Protein AF-A0A8D1LEM7-F1 (afdb_monomer_lite)

InterPro domains:
  IPR006822 Coatomer, epsilon subunit [PF04733] (64-244)
  IPR006822 Coatomer, epsilon subunit [PTHR10805] (52-243)
  IPR011990 Tetratricopeptide-like helical domain superfamily [G3DSA:1.25.40.10] (65-241)
  IPR011990 Tetratricopeptide-like helical domain superfamily [G3DSA:1.25.40.10] (242-303)

Organism: Sus scrofa (NCBI:txid9823)

Radius of gyration: 23.3 Å; chains: 1; bounding box: 80×62×51 Å

pLDDT: mean 71.8, std 20.89, range [25.52, 92.88]

Secondary structure (DSSP, 8-state):
---S---HHHHHHHTTTSSTTHHHHHHHHHHHHHHHHHHHHHHHTT--S--PPPP----------TTHHHHHHHHHT-HHHHHHHHHH---SSHHHHHHHHHHHHHHHHHTT-HHHHHHHS-TTS-HHHHHHHHHHHHHH-GGGHHHHHHHHHHHHHS---TT-HHHHHHHHHHHHHTT-HHHHHHHHTT--SHHHHHHHHHHHHHTT-HHHHHHHHHHHHHH-SSSHHHHHHHHHHHHHH-TT-HHHHHHHHHHHHHTT--HHHHHHHHHHHHHH-TT-HHHHHHHHHHHHHHHHHHHHS---

Sequence (304 aa):
MKGPVTDWENMFANQISNKGLMYRTYNKFSKLYDKQTIQLENWQKKSDMAPPAPGPASGGSGEVDELFDVKNAFYIGSYQQCINEAQRVKPSSPERDVERDVFLYRAYLAQRKFGVVLEEIKPSSSPELQAIRMFAEYLACDSRRDAIVAELDREMSRSVDVTNTTFLLMAASIYFHDQNPDAALRTLHQGDSLECMAMTVQILLKLDRLDLARKELKKMQDQDEDATLTQLATAWVNLAVDSSHPETLINLIVLSQHLGKPPEVTNRYLSQLKDAHRTHPFIKEYHAKENDFDRLVLQYAPSA

Foldseek 3Di:
DDDDDPPDVVCVLVLCPVVPLSNVVVVLLVLLLVLVVVVVVVVVVVPVPDDDDDDDDDDDPDPDLLCQQLVLCLVSLVLVVNLVSLVVGDDPDVVVVLVSVLSNLVSCVSVVVLVCLCVVQDPPDDPLSVLSNLLSCCVVDVVCLVVSLVVLVVQVVPDDDLASQSNLQSSLVSCVVVVNNVSSLVSLVSHDDLVSLLVNLVSCLSVVNLVVSVVSLVVSCVVPCPDPSSVVSVLSSQSSVDCLPLVNLVVQLVSCVSSVHDVVSNVVSVVSPCVPPVPDPVNVVVVVVVVVVVVVCVVPPPDD

Structure (mmCIF, N/CA/C/O backbone):
data_AF-A0A8D1LEM7-F1
#
_entry.id   AF-A0A8D1LEM7-F1
#
loop_
_atom_site.group_PDB
_atom_site.id
_atom_site.type_symbol
_atom_site.label_atom_id
_atom_site.label_alt_id
_atom_site.label_comp_id
_atom_site.label_asym_id
_atom_site.label_entity_id
_atom_site.label_seq_id
_atom_site.pdbx_PDB_ins_code
_atom_site.Cartn_x
_atom_site.Cartn_y
_atom_site.Cartn_z
_atom_site.occupancy
_atom_site.B_iso_or_equiv
_atom_site.auth_seq_id
_atom_site.auth_comp_id
_atom_site.auth_asym_id
_atom_site.auth_atom_id
_atom_site.pdbx_PDB_model_num
ATOM 1 N N . MET A 1 1 ? -12.090 -36.657 2.426 1.00 27.91 1 MET A N 1
ATOM 2 C CA . MET A 1 1 ? -12.949 -35.458 2.352 1.00 27.91 1 MET A CA 1
ATOM 3 C C . MET A 1 1 ? -12.248 -34.336 3.108 1.00 27.91 1 MET A C 1
ATOM 5 O O . MET A 1 1 ? -12.329 -34.284 4.324 1.00 27.91 1 MET A O 1
ATOM 9 N N . LYS A 1 2 ? -11.442 -33.537 2.402 1.00 26.36 2 LYS A N 1
ATOM 10 C CA . LYS A 1 2 ? -10.774 -32.329 2.907 1.00 26.36 2 LYS A CA 1
ATOM 11 C C . LYS A 1 2 ? -11.325 -31.184 2.053 1.00 26.36 2 LYS A C 1
ATOM 13 O O . LYS A 1 2 ? -11.212 -31.265 0.834 1.00 26.36 2 LYS A O 1
ATOM 18 N N . GLY A 1 3 ? -12.040 -30.250 2.679 1.00 28.41 3 GLY A N 1
ATOM 19 C CA . GLY A 1 3 ? -12.752 -29.156 2.009 1.00 28.41 3 GLY A CA 1
ATOM 20 C C . GLY A 1 3 ? -11.815 -28.065 1.466 1.00 28.41 3 GLY A C 1
ATOM 21 O O . GLY A 1 3 ? -10.644 -28.029 1.850 1.00 28.41 3 GLY A O 1
ATOM 22 N N . PRO A 1 4 ? -12.307 -27.206 0.557 1.00 38.94 4 PRO A N 1
ATOM 23 C CA . PRO A 1 4 ? -11.485 -26.358 -0.296 1.00 38.94 4 PRO A CA 1
ATOM 24 C C . PRO A 1 4 ? -11.217 -25.002 0.370 1.00 38.94 4 PRO A C 1
ATOM 26 O O . PRO A 1 4 ? -12.011 -24.083 0.238 1.00 38.94 4 PRO A O 1
ATOM 29 N N . VAL A 1 5 ? -10.104 -24.864 1.095 1.00 35.69 5 VAL A N 1
ATOM 30 C CA . VAL A 1 5 ? -9.616 -23.560 1.596 1.00 35.69 5 VAL A CA 1
ATOM 31 C C . VAL A 1 5 ? -8.090 -23.532 1.493 1.00 35.69 5 VAL A C 1
ATOM 33 O O . VAL A 1 5 ? -7.359 -23.562 2.478 1.00 35.69 5 VAL A O 1
ATOM 36 N N . THR A 1 6 ? -7.591 -23.558 0.258 1.00 37.28 6 THR A N 1
ATOM 37 C CA . THR A 1 6 ? -6.157 -23.421 -0.062 1.00 37.28 6 THR A CA 1
ATOM 38 C C . THR A 1 6 ? -5.895 -22.364 -1.130 1.00 37.28 6 THR A C 1
ATOM 40 O O . THR A 1 6 ? -4.792 -22.314 -1.671 1.00 37.28 6 THR A O 1
ATOM 43 N N . ASP A 1 7 ? -6.884 -21.525 -1.452 1.00 39.59 7 ASP A N 1
ATOM 44 C CA . ASP A 1 7 ? -6.851 -20.758 -2.695 1.00 39.59 7 ASP A CA 1
ATOM 45 C C . ASP A 1 7 ? -6.285 -19.345 -2.564 1.00 39.59 7 ASP A C 1
ATOM 47 O O . ASP A 1 7 ? -5.735 -18.874 -3.529 1.00 39.59 7 ASP A O 1
ATOM 51 N N . TRP A 1 8 ? -6.284 -18.642 -1.429 1.00 36.28 8 TRP A N 1
ATOM 52 C CA . TRP A 1 8 ? -6.004 -17.192 -1.494 1.00 36.28 8 TRP A CA 1
ATOM 53 C C . TRP A 1 8 ? -4.524 -16.787 -1.389 1.00 36.28 8 TRP A C 1
ATOM 55 O O . TRP A 1 8 ? -4.110 -15.866 -2.082 1.00 36.28 8 TRP A O 1
ATOM 65 N N . GLU A 1 9 ? -3.685 -17.487 -0.619 1.00 36.78 9 GLU A N 1
ATOM 66 C CA . GLU A 1 9 ? -2.221 -17.330 -0.732 1.00 36.78 9 GLU A CA 1
ATOM 67 C C . GLU A 1 9 ? -1.724 -17.884 -2.048 1.00 36.78 9 GLU A C 1
ATOM 69 O O . GLU A 1 9 ? -0.899 -17.258 -2.706 1.00 36.78 9 GLU A O 1
ATOM 74 N N . ASN A 1 10 ? -2.286 -19.023 -2.457 1.00 31.62 10 ASN A N 1
ATOM 75 C CA . ASN A 1 10 ? -2.029 -19.590 -3.760 1.00 31.62 10 ASN A CA 1
ATOM 76 C C . ASN A 1 10 ? -2.664 -18.776 -4.882 1.00 31.62 10 ASN A C 1
ATOM 78 O O . ASN A 1 10 ? -2.187 -18.963 -5.972 1.00 31.62 10 ASN A O 1
ATOM 82 N N . MET A 1 11 ? -3.620 -17.859 -4.685 1.00 31.78 11 MET A N 1
ATOM 83 C CA . MET A 1 11 ? -4.196 -16.962 -5.708 1.00 31.78 11 MET A CA 1
ATOM 84 C C . MET A 1 11 ? -3.537 -15.586 -5.671 1.00 31.78 11 MET A C 1
ATOM 86 O O . MET A 1 11 ? -3.258 -15.043 -6.724 1.00 31.78 11 MET A O 1
ATOM 90 N N . PHE A 1 12 ? -3.132 -15.033 -4.529 1.00 34.53 12 PHE A N 1
ATOM 91 C CA . PHE A 1 12 ? -2.222 -13.881 -4.533 1.00 34.53 12 PHE A CA 1
ATOM 92 C C . PHE A 1 12 ? -0.864 -14.273 -5.143 1.00 34.53 12 PHE A C 1
ATOM 94 O O . PHE A 1 12 ? -0.286 -13.497 -5.901 1.00 34.53 12 PHE A O 1
ATOM 101 N N . ALA A 1 13 ? -0.423 -15.520 -4.935 1.00 31.78 13 ALA A N 1
ATOM 102 C CA . ALA A 1 13 ? 0.686 -16.153 -5.646 1.00 31.78 13 ALA A CA 1
ATOM 103 C C . ALA A 1 13 ? 0.335 -16.593 -7.094 1.00 31.78 13 ALA A C 1
ATOM 105 O O . ALA A 1 13 ? 1.117 -16.314 -7.999 1.00 31.78 13 ALA A O 1
ATOM 106 N N . ASN A 1 14 ? -0.820 -17.219 -7.382 1.00 29.42 14 ASN A N 1
ATOM 107 C CA . ASN A 1 14 ? -1.183 -17.760 -8.719 1.00 29.42 14 ASN A CA 1
ATOM 108 C C . ASN A 1 14 ? -1.771 -16.722 -9.680 1.00 29.42 14 ASN A C 1
ATOM 110 O O . ASN A 1 14 ? -1.625 -16.841 -10.889 1.00 29.42 14 ASN A O 1
ATOM 114 N N . GLN A 1 15 ? -2.406 -15.667 -9.201 1.00 33.31 15 GLN A N 1
ATOM 115 C CA . GLN A 1 15 ? -2.961 -14.587 -10.028 1.00 33.31 15 GLN A CA 1
ATOM 116 C C . GLN A 1 15 ? -1.863 -13.587 -10.415 1.00 33.31 15 GLN A C 1
ATOM 118 O O . GLN A 1 15 ? -1.950 -12.893 -11.421 1.00 33.31 15 GLN A O 1
ATOM 123 N N . ILE A 1 16 ? -0.760 -13.601 -9.664 1.00 34.12 16 ILE A N 1
ATOM 124 C CA . ILE A 1 16 ? 0.557 -13.095 -10.055 1.00 34.12 16 ILE A CA 1
ATOM 125 C C . ILE A 1 16 ? 1.295 -14.109 -10.980 1.00 34.12 16 ILE A C 1
ATOM 127 O O . ILE A 1 16 ? 2.142 -13.711 -11.783 1.00 34.12 16 ILE A O 1
ATOM 131 N N . SER A 1 17 ? 0.950 -15.403 -10.924 1.00 31.41 17 SER A N 1
ATOM 132 C CA . SER A 1 17 ? 1.442 -16.477 -11.814 1.00 31.41 17 SER A CA 1
ATOM 133 C C . SER A 1 17 ? 0.797 -16.459 -13.212 1.00 31.41 17 SER A C 1
ATOM 135 O O . SER A 1 17 ? 1.447 -16.845 -14.182 1.00 31.41 17 SER A O 1
ATOM 137 N N . ASN A 1 18 ? -0.423 -15.924 -13.372 1.00 28.27 18 ASN A N 1
ATOM 138 C CA . ASN A 1 18 ? -1.163 -16.002 -14.646 1.00 28.27 18 ASN A CA 1
ATOM 139 C C . ASN A 1 18 ? -0.738 -14.984 -15.730 1.00 28.27 18 ASN A C 1
ATOM 141 O O . ASN A 1 18 ? -1.123 -15.101 -16.889 1.00 28.27 18 ASN A O 1
ATOM 145 N N . LYS A 1 19 ? 0.145 -14.038 -15.398 1.00 35.34 19 LYS A N 1
ATOM 146 C CA . LYS A 1 19 ? 1.076 -13.423 -16.357 1.00 35.34 19 LYS A CA 1
ATOM 147 C C . LYS A 1 19 ? 2.469 -13.612 -15.757 1.00 35.34 19 LYS A C 1
ATOM 149 O O . LYS A 1 19 ? 2.875 -12.833 -14.899 1.00 35.34 19 LYS A O 1
ATOM 154 N N . GLY A 1 20 ? 3.179 -14.668 -16.175 1.00 28.48 20 GLY A N 1
ATOM 155 C CA . GLY A 1 20 ? 4.424 -15.217 -15.587 1.00 28.48 20 GLY A CA 1
ATOM 156 C C . GLY A 1 20 ? 5.633 -14.274 -15.420 1.00 28.48 20 GLY A C 1
ATOM 157 O O . GLY A 1 20 ? 6.737 -14.713 -15.085 1.00 28.48 20 GLY A O 1
ATOM 158 N N . LEU A 1 21 ? 5.431 -12.980 -15.632 1.00 31.98 21 LEU A N 1
ATOM 159 C CA . LEU A 1 21 ? 6.343 -11.888 -15.358 1.00 31.98 21 LEU A CA 1
ATOM 160 C C . LEU A 1 21 ? 6.207 -11.376 -13.910 1.00 31.98 21 LEU A C 1
ATOM 162 O O . LEU A 1 21 ? 7.223 -11.224 -13.239 1.00 31.98 21 LEU A O 1
ATOM 166 N N . MET A 1 22 ? 4.977 -11.235 -13.394 1.00 33.09 22 MET A N 1
ATOM 167 C CA . MET A 1 22 ? 4.677 -10.664 -12.068 1.00 33.09 22 MET A CA 1
ATOM 168 C C . MET A 1 22 ? 5.090 -11.587 -10.902 1.00 33.09 22 MET A C 1
ATOM 170 O O . MET A 1 22 ? 5.544 -11.107 -9.864 1.00 33.09 22 MET A O 1
ATOM 174 N N . TYR A 1 23 ? 5.029 -12.918 -11.061 1.00 32.03 23 TYR A N 1
ATOM 175 C CA . TYR A 1 23 ? 5.456 -13.884 -10.021 1.00 32.03 23 TYR A CA 1
ATOM 176 C C . TYR A 1 23 ? 6.954 -13.916 -9.804 1.00 32.03 23 TYR A C 1
ATOM 178 O O . TYR A 1 23 ? 7.433 -14.142 -8.692 1.00 32.03 23 TYR A O 1
ATOM 186 N N . ARG A 1 24 ? 7.711 -13.630 -10.862 1.00 33.88 24 ARG A N 1
ATOM 187 C CA . ARG A 1 24 ? 9.162 -13.505 -10.779 1.00 33.88 24 ARG A CA 1
ATOM 188 C C . ARG A 1 24 ? 9.559 -12.200 -10.110 1.00 33.88 24 ARG A C 1
ATOM 190 O O . ARG A 1 24 ? 10.568 -12.210 -9.417 1.00 33.88 24 ARG A O 1
ATOM 197 N N . THR A 1 25 ? 8.785 -11.126 -10.268 1.00 34.94 25 THR A N 1
ATOM 198 C CA . THR A 1 25 ? 9.011 -9.842 -9.594 1.00 34.94 25 THR A CA 1
ATOM 199 C C . THR A 1 25 ? 8.587 -9.873 -8.135 1.00 34.94 25 THR A C 1
ATOM 201 O O . THR A 1 25 ? 9.385 -9.466 -7.308 1.00 34.94 25 THR A O 1
ATOM 204 N N . TYR A 1 26 ? 7.437 -10.448 -7.774 1.00 34.72 26 TYR A N 1
ATOM 205 C CA . TYR A 1 26 ? 7.003 -10.557 -6.371 1.00 34.72 26 TYR A CA 1
ATOM 206 C C . TYR A 1 26 ? 7.916 -11.472 -5.531 1.00 34.72 26 TYR A C 1
ATOM 208 O O . TYR A 1 26 ? 8.416 -11.058 -4.489 1.00 34.72 26 TYR A O 1
ATOM 216 N N . ASN A 1 27 ? 8.264 -12.672 -6.024 1.00 32.00 27 ASN A N 1
ATOM 217 C CA . ASN A 1 27 ? 9.258 -13.535 -5.358 1.00 32.00 27 ASN A CA 1
ATOM 218 C C . ASN A 1 27 ? 10.690 -12.970 -5.415 1.00 32.00 27 ASN A C 1
ATOM 220 O O . ASN A 1 27 ? 11.549 -13.398 -4.641 1.00 32.00 27 ASN A O 1
ATOM 224 N N . LYS A 1 28 ? 10.990 -12.050 -6.344 1.00 35.19 28 LYS A N 1
ATOM 225 C CA . LYS A 1 28 ? 12.243 -11.281 -6.318 1.00 35.19 28 LYS A CA 1
ATOM 226 C C . LYS A 1 28 ? 12.185 -10.188 -5.263 1.00 35.19 28 LYS A C 1
ATOM 228 O O . LYS A 1 28 ? 13.151 -10.088 -4.530 1.00 35.19 28 LYS A O 1
ATOM 233 N N . PHE A 1 29 ? 11.089 -9.438 -5.155 1.00 32.50 29 PHE A N 1
ATOM 234 C CA . PHE A 1 29 ? 10.882 -8.380 -4.164 1.00 32.50 29 PHE A CA 1
ATOM 235 C C . PHE A 1 29 ? 10.878 -8.938 -2.741 1.00 32.50 29 PHE A C 1
ATOM 237 O O . PHE A 1 29 ? 11.633 -8.447 -1.921 1.00 32.50 29 PHE A O 1
ATOM 244 N N . SER A 1 30 ? 10.172 -10.037 -2.468 1.00 32.06 30 SER A N 1
ATOM 245 C CA . SER A 1 30 ? 10.211 -10.705 -1.157 1.00 32.06 30 SER A CA 1
ATOM 246 C C . SER A 1 30 ? 11.599 -11.279 -0.815 1.00 32.06 30 SER A C 1
ATOM 248 O O . SER A 1 30 ? 12.041 -11.181 0.321 1.00 32.06 30 SER A O 1
ATOM 250 N N . LYS A 1 31 ? 12.363 -11.789 -1.794 1.00 32.41 31 LYS A N 1
ATOM 251 C CA . LYS A 1 31 ? 13.759 -12.214 -1.553 1.00 32.41 31 LYS A CA 1
ATOM 252 C C . LYS A 1 31 ? 14.746 -11.043 -1.463 1.00 32.41 31 LYS A C 1
ATOM 254 O O . LYS A 1 31 ? 15.813 -11.204 -0.876 1.00 32.41 31 LYS A O 1
ATOM 259 N N . LEU A 1 32 ? 14.434 -9.904 -2.090 1.00 34.53 32 LEU A N 1
ATOM 260 C CA . LEU A 1 32 ? 15.217 -8.660 -2.020 1.00 34.53 32 LEU A CA 1
ATOM 261 C C . LEU A 1 32 ? 15.069 -8.065 -0.641 1.00 34.53 32 LEU A C 1
ATOM 263 O O . LEU A 1 32 ? 16.054 -7.660 -0.041 1.00 34.53 32 LEU A O 1
ATOM 267 N N . TYR A 1 33 ? 13.847 -8.140 -0.139 1.00 31.30 33 TYR A N 1
ATOM 268 C CA . TYR A 1 33 ? 13.460 -7.772 1.193 1.00 31.30 33 TYR A CA 1
ATOM 269 C C . TYR A 1 33 ? 14.302 -8.482 2.261 1.00 31.30 33 TYR A C 1
ATOM 271 O O . TYR A 1 33 ? 14.971 -7.810 3.043 1.00 31.30 33 TYR A O 1
ATOM 279 N N . ASP A 1 34 ? 14.393 -9.817 2.199 1.00 30.53 34 ASP A N 1
ATOM 280 C CA . ASP A 1 34 ? 15.201 -10.631 3.125 1.00 30.53 34 ASP A CA 1
ATOM 281 C C . ASP A 1 34 ? 16.718 -10.399 2.993 1.00 30.53 34 ASP A C 1
ATOM 283 O O . ASP A 1 34 ? 17.469 -10.535 3.954 1.00 30.53 34 ASP A O 1
ATOM 287 N N . LYS A 1 35 ? 17.221 -10.062 1.799 1.00 31.95 35 LYS A N 1
ATOM 288 C CA . LYS A 1 35 ? 18.666 -9.855 1.584 1.00 31.95 35 LYS A CA 1
ATOM 289 C C . LYS A 1 35 ? 19.139 -8.439 1.887 1.00 31.95 35 LYS A C 1
ATOM 291 O O . LYS A 1 35 ? 20.291 -8.264 2.285 1.00 31.95 35 LYS A O 1
ATOM 296 N N . GLN A 1 36 ? 18.271 -7.449 1.719 1.00 29.09 36 GLN A N 1
ATOM 297 C CA . GLN A 1 36 ? 18.558 -6.051 2.017 1.00 29.09 36 GLN A CA 1
ATOM 298 C C . GLN A 1 36 ? 18.470 -5.784 3.527 1.00 29.09 36 GLN A C 1
ATOM 300 O O . GLN A 1 36 ? 19.323 -5.068 4.044 1.00 29.09 36 GLN A O 1
ATOM 305 N N . THR A 1 37 ? 17.571 -6.461 4.258 1.00 30.83 37 THR A N 1
ATOM 306 C CA . THR A 1 37 ? 17.583 -6.505 5.739 1.00 30.83 37 THR A CA 1
ATOM 307 C C . THR A 1 37 ? 18.873 -7.128 6.278 1.00 30.83 37 THR A C 1
ATOM 309 O O . THR A 1 37 ? 19.530 -6.521 7.117 1.00 30.83 37 THR A O 1
ATOM 312 N N . ILE A 1 38 ? 19.333 -8.257 5.723 1.00 33.16 38 ILE A N 1
ATOM 313 C CA . ILE A 1 38 ? 20.610 -8.881 6.132 1.00 33.16 38 ILE A CA 1
ATOM 314 C C . ILE A 1 38 ? 21.830 -7.996 5.791 1.00 33.16 38 ILE A C 1
ATOM 316 O O . ILE A 1 38 ? 22.820 -7.995 6.527 1.00 33.16 38 ILE A O 1
ATOM 320 N N . GLN A 1 39 ? 21.812 -7.235 4.689 1.00 29.77 39 GLN A N 1
ATOM 321 C CA . GLN A 1 39 ? 22.892 -6.288 4.364 1.00 29.77 39 GLN A CA 1
ATOM 322 C C . GLN A 1 39 ? 22.877 -5.037 5.254 1.00 29.77 39 GLN A C 1
ATOM 324 O O . GLN A 1 39 ? 23.955 -4.594 5.645 1.00 29.77 39 GLN A O 1
ATOM 329 N N . LEU A 1 40 ? 21.701 -4.514 5.620 1.00 29.33 40 LEU A N 1
ATOM 330 C CA . LEU A 1 40 ? 21.539 -3.385 6.547 1.00 29.33 40 LEU A CA 1
ATOM 331 C C . LEU A 1 40 ? 21.944 -3.758 7.983 1.00 29.33 40 LEU A C 1
ATOM 333 O O . LEU A 1 40 ? 22.696 -3.012 8.609 1.00 29.33 40 LEU A O 1
ATOM 337 N N . GLU A 1 41 ? 21.582 -4.953 8.460 1.00 34.19 41 GLU A N 1
ATOM 338 C CA . GLU A 1 41 ? 22.028 -5.482 9.760 1.00 34.19 41 GLU A CA 1
ATOM 339 C C . GLU A 1 41 ? 23.555 -5.680 9.822 1.00 34.19 41 GLU A C 1
ATOM 341 O O . GLU A 1 41 ? 24.189 -5.427 10.849 1.00 34.19 41 GLU A O 1
ATOM 346 N N . ASN A 1 42 ? 24.176 -6.106 8.714 1.00 35.50 42 ASN A N 1
ATOM 347 C CA . ASN A 1 42 ? 25.630 -6.274 8.620 1.00 35.50 42 ASN A CA 1
ATOM 348 C C . ASN A 1 42 ? 26.389 -4.948 8.455 1.00 35.50 42 ASN A C 1
ATOM 350 O O . ASN A 1 42 ? 27.561 -4.876 8.827 1.00 35.50 42 ASN A O 1
ATOM 354 N N . TRP A 1 43 ? 25.746 -3.909 7.914 1.00 31.20 43 TRP A N 1
ATOM 355 C CA . TRP A 1 43 ? 26.299 -2.555 7.842 1.00 31.20 43 TRP A CA 1
ATOM 356 C C . TRP A 1 43 ? 26.215 -1.845 9.199 1.00 31.20 43 TRP A C 1
ATOM 358 O O . TRP A 1 43 ? 27.216 -1.282 9.634 1.00 31.20 43 TRP A O 1
ATOM 368 N N . GLN A 1 44 ? 25.093 -1.972 9.922 1.00 36.00 44 GLN A N 1
ATOM 369 C CA . GLN A 1 44 ? 24.940 -1.461 11.294 1.00 36.00 44 GLN A CA 1
ATOM 370 C C . GLN A 1 44 ? 25.904 -2.133 12.281 1.00 36.00 44 GLN A C 1
ATOM 372 O O . GLN A 1 44 ? 26.509 -1.451 13.099 1.00 36.00 44 GLN A O 1
ATOM 377 N N . LYS A 1 45 ? 26.150 -3.446 12.155 1.00 42.25 45 LYS A N 1
ATOM 378 C CA . LYS A 1 45 ? 27.186 -4.141 12.949 1.00 42.25 45 LYS A CA 1
ATOM 379 C C . LYS A 1 45 ? 28.625 -3.744 12.598 1.00 42.25 45 LYS A C 1
ATOM 381 O O . LYS A 1 45 ? 29.530 -4.015 13.381 1.00 42.25 45 LYS A O 1
ATOM 386 N N . LYS A 1 46 ? 28.865 -3.149 11.424 1.00 36.69 46 LYS A N 1
ATOM 387 C CA . LYS A 1 46 ? 30.195 -2.676 10.994 1.00 36.69 46 LYS A CA 1
ATOM 388 C C . LYS A 1 46 ? 30.438 -1.191 11.275 1.00 36.69 46 LYS A C 1
ATOM 390 O O . LYS A 1 46 ? 31.587 -0.769 11.182 1.00 36.69 46 LYS A O 1
ATOM 395 N N . SER A 1 47 ? 29.405 -0.418 11.619 1.00 35.81 47 SER A N 1
ATOM 396 C CA . SER A 1 47 ? 29.496 1.025 11.869 1.00 35.81 47 SER A CA 1
ATOM 397 C C . SER A 1 47 ? 29.633 1.415 13.347 1.00 35.81 47 SER A C 1
ATOM 399 O O . SER A 1 47 ? 29.523 2.598 13.655 1.00 35.81 47 SER A O 1
ATOM 401 N N . ASP A 1 48 ? 29.952 0.481 14.251 1.00 35.28 48 ASP A N 1
ATOM 402 C CA . ASP A 1 48 ? 30.335 0.764 15.653 1.00 35.28 48 ASP A CA 1
ATOM 403 C C . ASP A 1 48 ? 31.724 1.444 15.782 1.00 35.28 48 ASP A C 1
ATOM 405 O O . ASP A 1 48 ? 32.488 1.214 16.718 1.00 35.28 48 ASP A O 1
ATOM 409 N N . MET A 1 49 ? 32.066 2.327 14.841 1.00 37.31 49 MET A N 1
ATOM 410 C CA . MET A 1 49 ? 33.173 3.269 14.962 1.00 37.31 49 MET A CA 1
ATOM 411 C C . MET A 1 49 ? 32.636 4.667 14.630 1.00 37.31 49 MET A C 1
ATOM 413 O O . MET A 1 49 ? 32.491 5.045 13.469 1.00 37.31 49 MET A O 1
ATOM 417 N N . ALA A 1 50 ? 32.271 5.400 15.679 1.00 41.34 50 ALA A N 1
ATOM 418 C CA . ALA A 1 50 ? 31.643 6.716 15.613 1.00 41.34 50 ALA A CA 1
ATOM 419 C C . ALA A 1 50 ? 32.484 7.776 14.868 1.00 41.34 50 ALA A C 1
ATOM 421 O O . ALA A 1 50 ? 33.694 7.870 15.090 1.00 41.34 50 ALA A O 1
ATOM 422 N N . PRO A 1 51 ? 31.830 8.666 14.098 1.00 34.44 51 PRO A N 1
ATOM 423 C CA . PRO A 1 51 ? 32.266 10.048 13.901 1.00 34.44 51 PRO A CA 1
ATOM 424 C C . PRO A 1 51 ? 31.251 11.054 14.498 1.00 34.44 51 PRO A C 1
ATOM 426 O O . PRO A 1 51 ? 30.161 10.661 14.916 1.00 34.44 51 PRO A O 1
ATOM 429 N N . PRO A 1 52 ? 31.624 12.343 14.631 1.00 35.72 52 PRO A N 1
ATOM 430 C CA . PRO A 1 52 ? 31.102 13.222 15.672 1.00 35.72 52 PRO A CA 1
ATOM 431 C C . PRO A 1 52 ? 29.708 13.783 15.369 1.00 35.72 52 PRO A C 1
ATOM 433 O O . PRO A 1 52 ? 29.291 13.897 14.219 1.00 35.72 52 PRO A O 1
ATOM 436 N N . ALA A 1 53 ? 29.017 14.162 16.446 1.00 36.97 53 ALA A N 1
ATOM 437 C CA . ALA A 1 53 ? 27.686 14.757 16.445 1.00 36.97 53 ALA A CA 1
ATOM 438 C C . ALA A 1 53 ? 27.556 15.940 15.456 1.00 36.97 53 ALA A C 1
ATOM 440 O O . ALA A 1 53 ? 28.411 16.833 15.474 1.00 36.97 53 ALA A O 1
ATOM 441 N N . PRO A 1 54 ? 26.480 16.013 14.649 1.00 35.75 54 PRO A N 1
ATOM 442 C CA . PRO A 1 54 ? 26.171 17.215 13.887 1.00 35.75 54 PRO A CA 1
ATOM 443 C C . PRO A 1 54 ? 25.678 18.317 14.834 1.00 35.75 54 PRO A C 1
ATOM 445 O O . PRO A 1 54 ? 24.787 18.094 15.655 1.00 35.75 54 PRO A O 1
ATOM 448 N N . GLY A 1 55 ? 26.268 19.509 14.720 1.00 33.44 55 GLY A N 1
ATOM 449 C CA . GLY A 1 55 ? 25.776 20.728 15.366 1.00 33.44 55 GLY A CA 1
ATOM 450 C C . GLY A 1 55 ? 24.396 21.157 14.838 1.00 33.44 55 GLY A C 1
ATOM 451 O O . GLY A 1 55 ? 23.905 20.592 13.860 1.00 33.44 55 GLY A O 1
ATOM 452 N N . PRO A 1 56 ? 23.753 22.157 15.468 1.00 35.78 56 PRO A N 1
ATOM 453 C CA . PRO A 1 56 ? 22.375 22.511 15.163 1.00 35.78 56 PRO A CA 1
ATOM 454 C C . PRO A 1 56 ? 22.299 23.177 13.784 1.00 35.78 56 PRO A C 1
ATOM 456 O O . PRO A 1 56 ? 22.726 24.318 13.604 1.00 35.78 56 PRO A O 1
ATOM 459 N N . ALA A 1 57 ? 21.755 22.457 12.803 1.00 32.44 57 ALA A N 1
ATOM 460 C CA . ALA A 1 57 ? 21.349 23.035 11.532 1.00 32.44 57 ALA A CA 1
ATOM 461 C C . ALA A 1 57 ? 20.025 23.782 11.736 1.00 32.44 57 ALA A C 1
ATOM 463 O O . ALA A 1 57 ? 19.047 23.240 12.247 1.00 32.44 57 ALA A O 1
ATOM 464 N N . SER A 1 58 ? 20.032 25.058 11.375 1.00 32.34 58 SER A N 1
ATOM 465 C CA . SER A 1 58 ? 18.897 25.968 11.456 1.00 32.34 58 SER A CA 1
ATOM 466 C C . SER A 1 58 ? 18.178 26.037 10.109 1.00 32.34 58 SER A C 1
ATOM 468 O O . SER A 1 58 ? 18.824 26.149 9.072 1.00 32.34 58 SER A O 1
ATOM 470 N N . GLY A 1 59 ? 16.841 26.051 10.151 1.00 30.36 59 GLY A N 1
ATOM 471 C CA . GLY A 1 59 ? 16.004 26.664 9.114 1.00 30.36 59 GLY A CA 1
ATOM 472 C C . GLY A 1 59 ? 15.282 25.714 8.156 1.00 30.36 59 GLY A C 1
ATOM 473 O O . GLY A 1 59 ? 15.745 25.484 7.047 1.00 30.36 59 GLY A O 1
ATOM 474 N N . GLY A 1 60 ? 14.086 25.273 8.553 1.00 25.52 60 GLY A N 1
ATOM 475 C CA . GLY A 1 60 ? 13.082 24.667 7.677 1.00 25.52 60 GLY A CA 1
ATOM 476 C C . GLY A 1 60 ? 11.894 24.180 8.501 1.00 25.52 60 GLY A C 1
ATOM 477 O O . GLY A 1 60 ? 11.967 23.139 9.139 1.00 25.52 60 GLY A O 1
ATOM 478 N N . SER A 1 61 ? 10.817 24.959 8.551 1.00 36.28 61 SER A N 1
ATOM 479 C CA . SER A 1 61 ? 9.558 24.588 9.199 1.00 36.28 61 SER A CA 1
ATOM 480 C C . SER A 1 61 ? 8.836 23.505 8.387 1.00 36.28 61 SER A C 1
ATOM 482 O O . SER A 1 61 ? 7.958 23.813 7.585 1.00 36.28 61 SER A O 1
ATOM 484 N N . GLY A 1 62 ? 9.225 22.251 8.585 1.00 37.62 62 GLY A N 1
ATOM 485 C CA . GLY A 1 62 ? 8.437 21.069 8.259 1.00 37.62 62 GLY A CA 1
ATOM 486 C C . GLY A 1 62 ? 8.519 20.151 9.469 1.00 37.62 62 GLY A C 1
ATOM 487 O O . GLY A 1 62 ? 9.623 19.783 9.866 1.00 37.62 62 GLY A O 1
ATOM 488 N N . GLU A 1 63 ? 7.393 19.866 10.123 1.00 41.88 63 GLU A N 1
ATOM 489 C CA . GLU A 1 63 ? 7.363 18.860 11.187 1.00 41.88 63 GLU A CA 1
ATOM 490 C C . GLU A 1 63 ? 7.940 17.558 10.628 1.00 41.88 63 GLU A C 1
ATOM 492 O O . GLU A 1 63 ? 7.410 16.998 9.669 1.00 41.88 63 GLU A O 1
ATOM 497 N N . VAL A 1 64 ? 9.058 17.101 11.189 1.00 66.31 64 VAL A N 1
ATOM 498 C CA . VAL A 1 64 ? 9.592 15.776 10.879 1.00 66.31 64 VAL A CA 1
ATOM 499 C C . VAL A 1 64 ? 8.537 14.771 11.337 1.00 66.31 64 VAL A C 1
ATOM 501 O O . VAL A 1 64 ? 8.202 14.750 12.519 1.00 66.31 64 VAL A O 1
ATOM 504 N N . ASP A 1 65 ? 7.984 13.982 10.412 1.00 78.31 65 ASP A N 1
ATOM 505 C CA . ASP A 1 65 ? 6.987 12.961 10.749 1.00 78.31 65 ASP A CA 1
ATOM 506 C C . ASP A 1 65 ? 7.616 11.940 11.707 1.00 78.31 65 ASP A C 1
ATOM 508 O O . ASP A 1 65 ? 8.471 11.142 11.324 1.00 78.31 65 ASP A O 1
ATOM 512 N N . GLU A 1 66 ? 7.193 11.971 12.969 1.00 86.25 66 GLU A N 1
ATOM 513 C CA . GLU A 1 66 ? 7.688 11.092 14.035 1.00 86.25 66 GLU A CA 1
ATOM 514 C C . GLU A 1 66 ? 7.452 9.605 13.725 1.00 86.25 66 GLU A C 1
ATOM 516 O O . GLU A 1 66 ? 8.124 8.734 14.280 1.00 86.25 66 GLU A O 1
ATOM 521 N N . LEU A 1 67 ? 6.505 9.305 12.829 1.00 87.69 67 LEU A N 1
ATOM 522 C CA . LEU A 1 67 ? 6.157 7.954 12.396 1.00 87.69 67 LEU A CA 1
ATOM 523 C C . LEU A 1 67 ? 6.787 7.576 11.052 1.00 87.69 67 LEU A C 1
ATOM 525 O O . LEU A 1 67 ? 6.473 6.506 10.525 1.00 87.69 67 LEU A O 1
ATOM 529 N N . PHE A 1 68 ? 7.680 8.404 10.503 1.00 86.00 68 PHE A N 1
ATOM 530 C CA . PHE A 1 68 ? 8.312 8.170 9.205 1.00 86.00 68 PHE A CA 1
ATOM 531 C C . PHE A 1 68 ? 8.943 6.774 9.108 1.00 86.00 68 PHE A C 1
ATOM 533 O O . PHE A 1 68 ? 8.632 6.018 8.186 1.00 86.00 68 PHE A O 1
ATOM 540 N N . ASP A 1 69 ? 9.758 6.385 10.093 1.00 84.69 69 ASP A N 1
ATOM 541 C CA . ASP A 1 69 ? 10.431 5.080 10.105 1.00 84.69 69 ASP A CA 1
ATOM 542 C C . ASP A 1 69 ? 9.440 3.911 10.213 1.00 84.69 69 ASP A C 1
ATOM 544 O O . ASP A 1 69 ? 9.616 2.885 9.552 1.00 84.69 69 ASP A O 1
ATOM 548 N N . VAL A 1 70 ? 8.365 4.076 10.992 1.00 87.69 70 VAL A N 1
ATOM 549 C CA . VAL A 1 70 ? 7.307 3.066 11.167 1.00 87.69 70 VAL A CA 1
ATOM 550 C C . VAL A 1 70 ? 6.563 2.844 9.849 1.00 87.69 70 VAL A C 1
ATOM 552 O O . VAL A 1 70 ? 6.439 1.709 9.381 1.00 87.69 70 VAL A O 1
ATOM 555 N N . LYS A 1 71 ? 6.118 3.932 9.212 1.00 83.31 71 LYS A N 1
ATOM 556 C CA . LYS A 1 71 ? 5.420 3.917 7.918 1.00 83.31 71 LYS A CA 1
ATOM 557 C C . LYS A 1 71 ? 6.295 3.317 6.829 1.00 83.31 71 LYS A C 1
ATOM 559 O O . LYS A 1 71 ? 5.865 2.424 6.100 1.00 83.31 71 LYS A O 1
ATOM 564 N N . ASN A 1 72 ? 7.543 3.771 6.748 1.00 80.88 72 ASN A N 1
ATOM 565 C CA . ASN A 1 72 ? 8.490 3.298 5.754 1.00 80.88 72 ASN A CA 1
ATOM 566 C C . ASN A 1 72 ? 8.747 1.795 5.919 1.00 80.88 72 ASN A C 1
ATOM 568 O O . ASN A 1 72 ? 8.620 1.052 4.948 1.00 80.88 72 ASN A O 1
ATOM 572 N N . ALA A 1 73 ? 9.003 1.331 7.150 1.00 72.75 73 ALA A N 1
ATOM 573 C CA . ALA A 1 73 ? 9.169 -0.084 7.476 1.00 72.75 73 ALA A CA 1
ATOM 574 C C . ALA A 1 73 ? 7.946 -0.922 7.071 1.00 72.75 73 ALA A C 1
ATOM 576 O O . ALA A 1 73 ? 8.106 -2.012 6.521 1.00 72.75 73 ALA A O 1
ATOM 577 N N . PHE A 1 74 ? 6.731 -0.419 7.288 1.00 78.62 74 PHE A N 1
ATOM 578 C CA . PHE A 1 74 ? 5.513 -1.099 6.860 1.00 78.62 74 PHE A CA 1
ATOM 579 C C . PHE A 1 74 ? 5.416 -1.218 5.330 1.00 78.62 74 PHE A C 1
ATOM 581 O O . PHE A 1 74 ? 5.217 -2.322 4.817 1.00 78.62 74 PHE A O 1
ATOM 588 N N . TYR A 1 75 ? 5.605 -0.116 4.596 1.00 77.38 75 TYR A N 1
ATOM 589 C CA . TYR A 1 75 ? 5.454 -0.090 3.135 1.00 77.38 75 TYR A CA 1
ATOM 590 C C . TYR A 1 75 ? 6.473 -0.947 2.398 1.00 77.38 75 TYR A C 1
ATOM 592 O O . TYR A 1 75 ? 6.145 -1.551 1.376 1.00 77.38 75 TYR A O 1
ATOM 600 N N . ILE A 1 76 ? 7.697 -1.038 2.918 1.00 74.25 76 ILE A N 1
ATOM 601 C CA . ILE A 1 76 ? 8.718 -1.900 2.321 1.00 74.25 76 ILE A CA 1
ATOM 602 C C . ILE A 1 76 ? 8.467 -3.387 2.611 1.00 74.25 76 ILE A C 1
ATOM 604 O O . ILE A 1 76 ? 8.989 -4.222 1.882 1.00 74.25 76 ILE A O 1
ATOM 608 N N . GLY A 1 77 ? 7.653 -3.729 3.619 1.00 71.00 77 GLY A N 1
ATOM 609 C CA . GLY A 1 77 ? 7.368 -5.110 4.030 1.00 71.00 77 GLY A CA 1
ATOM 610 C C . GLY A 1 77 ? 8.093 -5.568 5.304 1.00 71.00 77 GLY A C 1
ATOM 611 O O . GLY A 1 77 ? 8.025 -6.746 5.656 1.00 71.00 77 GLY A O 1
ATOM 612 N N . SER A 1 78 ? 8.757 -4.655 6.025 1.00 78.75 78 SER A N 1
ATOM 613 C CA . SER A 1 78 ? 9.472 -4.911 7.289 1.00 78.75 78 SER A CA 1
ATOM 614 C C . SER A 1 78 ? 8.525 -5.046 8.466 1.00 78.75 78 SER A C 1
ATOM 616 O O . SER A 1 78 ? 8.596 -4.289 9.432 1.00 78.75 78 SER A O 1
ATOM 618 N N . TYR A 1 79 ? 7.594 -5.992 8.431 1.00 79.06 79 TYR A N 1
ATOM 619 C CA . TYR A 1 79 ? 6.533 -6.005 9.441 1.00 79.06 79 TYR A CA 1
ATOM 620 C C . TYR A 1 79 ? 7.080 -6.164 10.867 1.00 79.06 79 TYR A C 1
ATOM 622 O O . TYR A 1 79 ? 6.567 -5.542 11.790 1.00 79.06 79 TYR A O 1
ATOM 630 N N . GLN A 1 80 ? 8.165 -6.924 11.061 1.00 80.44 80 GLN A N 1
ATOM 631 C CA . GLN A 1 80 ? 8.772 -7.064 12.388 1.00 80.44 80 GLN A CA 1
ATOM 632 C C . GLN A 1 80 ? 9.510 -5.799 12.847 1.00 80.44 80 GLN A C 1
ATOM 634 O O . GLN A 1 80 ? 9.398 -5.424 14.011 1.00 80.44 80 GLN A O 1
ATOM 639 N N . GLN A 1 81 ? 10.233 -5.123 11.952 1.00 80.25 81 GLN A N 1
ATOM 640 C CA . GLN A 1 81 ? 10.887 -3.857 12.280 1.00 80.25 81 GLN A CA 1
ATOM 641 C C . GLN A 1 81 ? 9.852 -2.764 12.542 1.00 80.25 81 GLN A C 1
ATOM 643 O O . GLN A 1 81 ? 9.990 -2.035 13.511 1.00 80.25 81 GLN A O 1
ATOM 648 N N . CYS A 1 82 ? 8.781 -2.707 11.747 1.00 78.00 82 CYS A N 1
ATOM 649 C CA . CYS A 1 82 ? 7.654 -1.803 11.959 1.00 78.00 82 CYS A CA 1
ATOM 650 C C . CYS A 1 82 ? 7.068 -1.963 13.367 1.00 78.00 82 CYS A C 1
ATOM 652 O O . CYS A 1 82 ? 6.822 -0.964 14.032 1.00 78.00 82 CYS A O 1
ATOM 654 N N . ILE A 1 83 ? 6.881 -3.200 13.842 1.00 89.06 83 ILE A N 1
ATOM 655 C CA . ILE A 1 83 ? 6.395 -3.470 15.204 1.00 89.06 83 ILE A CA 1
ATOM 656 C C . ILE A 1 83 ? 7.392 -2.962 16.253 1.00 89.06 83 ILE A C 1
ATOM 658 O O . ILE A 1 83 ? 6.993 -2.279 17.195 1.00 89.06 83 ILE A O 1
ATOM 662 N N . ASN A 1 84 ? 8.681 -3.268 16.085 1.00 90.94 84 ASN A N 1
ATOM 663 C CA . ASN A 1 84 ? 9.721 -2.859 17.031 1.00 90.94 84 ASN A CA 1
ATOM 664 C C . ASN A 1 84 ? 9.845 -1.326 17.111 1.00 90.94 84 ASN A C 1
ATOM 666 O O . ASN A 1 84 ? 9.965 -0.768 18.200 1.00 90.94 84 ASN A O 1
ATOM 670 N N . GLU A 1 85 ? 9.799 -0.650 15.963 1.00 88.88 85 GLU A N 1
ATOM 671 C CA . GLU A 1 85 ? 9.867 0.807 15.866 1.00 88.88 85 GLU A CA 1
ATOM 672 C C . GLU A 1 85 ? 8.609 1.466 16.427 1.00 88.88 85 GLU A C 1
ATOM 674 O O . GLU A 1 85 ? 8.714 2.384 17.237 1.00 88.88 85 GLU A O 1
ATOM 679 N N . ALA A 1 86 ? 7.423 0.941 16.107 1.00 89.50 86 ALA A N 1
ATOM 680 C CA . ALA A 1 86 ? 6.171 1.424 16.677 1.00 89.50 86 ALA A CA 1
ATOM 681 C C . ALA A 1 86 ? 6.187 1.340 18.211 1.00 89.50 86 ALA A C 1
ATOM 683 O O . ALA A 1 86 ? 5.832 2.299 18.877 1.00 89.50 86 ALA A O 1
ATOM 684 N N . GLN A 1 87 ? 6.680 0.251 18.803 1.00 89.31 87 GLN A N 1
ATOM 685 C CA . GLN A 1 87 ? 6.775 0.128 20.266 1.00 89.31 87 GLN A CA 1
ATOM 686 C C . GLN A 1 87 ? 7.802 1.076 20.907 1.00 89.31 87 GLN A C 1
ATOM 688 O O . GLN A 1 87 ? 7.731 1.341 22.109 1.00 89.31 87 GLN A O 1
ATOM 693 N N . ARG A 1 88 ? 8.774 1.564 20.129 1.00 89.31 88 ARG A N 1
ATOM 694 C CA . ARG A 1 88 ? 9.841 2.457 20.595 1.00 89.31 88 ARG A CA 1
ATOM 695 C C . ARG A 1 88 ? 9.440 3.928 20.527 1.00 89.31 88 ARG A C 1
ATOM 697 O O . ARG A 1 88 ? 9.858 4.705 21.389 1.00 89.31 88 ARG A O 1
ATOM 704 N N . VAL A 1 89 ? 8.672 4.309 19.508 1.00 89.38 89 VAL A N 1
ATOM 705 C CA . VAL A 1 89 ? 8.225 5.690 19.309 1.00 89.38 89 VAL A CA 1
ATOM 706 C C . VAL A 1 89 ? 7.283 6.100 20.439 1.00 89.38 89 VAL A C 1
ATOM 708 O O . VAL A 1 89 ? 6.368 5.367 20.813 1.00 89.38 89 VAL A O 1
ATOM 711 N N . LYS A 1 90 ? 7.513 7.298 20.982 1.00 86.75 90 LYS A N 1
ATOM 712 C CA . LYS A 1 90 ? 6.631 7.953 21.950 1.00 86.75 90 LYS A CA 1
ATOM 713 C C . LYS A 1 90 ? 5.916 9.099 21.239 1.00 86.75 90 LYS A C 1
ATOM 715 O O . LYS A 1 90 ? 6.553 10.132 21.050 1.00 86.75 90 LYS A O 1
ATOM 720 N N . PRO A 1 91 ? 4.655 8.912 20.827 1.00 85.88 91 PRO A N 1
ATOM 721 C CA . PRO A 1 91 ? 3.935 9.914 20.057 1.00 85.88 91 PRO A CA 1
ATOM 722 C C . PRO A 1 91 ? 3.717 11.191 20.863 1.00 85.88 91 PRO A C 1
ATOM 724 O O . P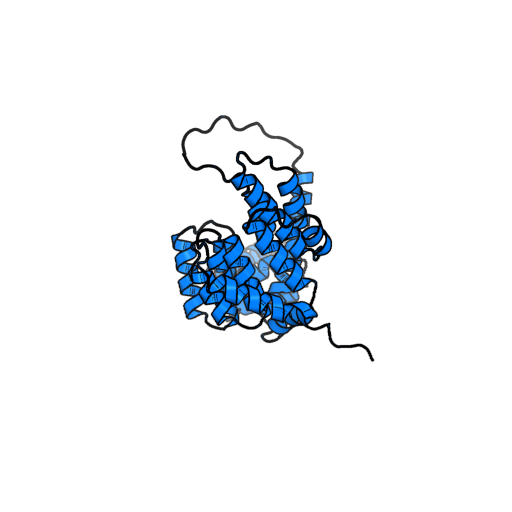RO A 1 91 ? 3.385 11.136 22.050 1.00 85.88 91 PRO A O 1
ATOM 727 N N . SER A 1 92 ? 3.884 12.338 20.209 1.00 84.38 92 SER A N 1
ATOM 728 C CA . SER A 1 92 ? 3.695 13.648 20.843 1.00 84.38 92 SER A CA 1
ATOM 729 C C . SER A 1 92 ? 2.225 14.029 21.059 1.00 84.38 92 SER A C 1
ATOM 731 O O . SER A 1 92 ? 1.938 14.917 21.863 1.00 84.38 92 SER A O 1
ATOM 733 N N . SER A 1 93 ? 1.287 13.376 20.364 1.00 88.31 93 SER A N 1
ATOM 734 C CA . SER A 1 93 ? -0.149 13.676 20.431 1.00 88.31 93 SER A CA 1
ATOM 735 C C . SER A 1 93 ? -1.010 12.402 20.442 1.00 88.31 93 SER A C 1
ATOM 737 O O . SER A 1 93 ? -0.569 11.367 19.932 1.00 88.31 93 SER A O 1
ATOM 739 N N . PRO A 1 94 ? -2.242 12.451 20.990 1.00 86.88 94 PRO A N 1
ATOM 740 C CA . PRO A 1 94 ? -3.163 11.313 20.967 1.00 86.88 94 PRO A CA 1
ATOM 741 C C . PRO A 1 94 ? -3.542 10.884 19.540 1.00 86.88 94 PRO A C 1
ATOM 743 O O . PRO A 1 94 ? -3.741 9.698 19.293 1.00 86.88 94 PRO A O 1
ATOM 746 N N . GLU A 1 95 ? -3.584 11.810 18.580 1.00 86.31 95 GLU A N 1
ATOM 747 C CA . GLU A 1 95 ? -3.821 11.506 17.163 1.00 86.31 95 GLU A CA 1
ATOM 748 C C . GLU A 1 95 ? -2.673 10.672 16.575 1.00 86.31 95 GLU A C 1
ATOM 750 O O . GLU A 1 95 ? -2.909 9.679 15.886 1.00 86.31 95 GLU A O 1
ATOM 755 N N . ARG A 1 96 ? -1.422 11.025 16.902 1.00 87.75 96 ARG A N 1
ATOM 756 C CA . ARG A 1 96 ? -0.233 10.252 16.505 1.00 87.75 96 ARG A CA 1
ATOM 757 C C . ARG A 1 96 ? -0.158 8.900 17.214 1.00 87.75 96 ARG A C 1
ATOM 759 O O . ARG A 1 96 ? 0.365 7.945 16.648 1.00 87.75 96 ARG A O 1
ATOM 766 N N . ASP A 1 97 ? -0.697 8.807 18.427 1.00 89.31 97 ASP A N 1
ATOM 767 C CA . ASP A 1 97 ? -0.816 7.553 19.178 1.00 89.31 97 ASP A CA 1
ATOM 768 C C . ASP A 1 97 ? -1.736 6.564 18.445 1.00 89.31 97 ASP A C 1
ATOM 770 O O . ASP A 1 97 ? -1.361 5.411 18.220 1.00 89.31 97 ASP A O 1
ATOM 774 N N . VAL A 1 98 ? -2.885 7.046 17.960 1.00 90.75 98 VAL A N 1
ATOM 775 C CA . VAL A 1 98 ? -3.796 6.259 17.115 1.00 90.75 98 VAL A CA 1
ATOM 776 C C . VAL A 1 98 ? -3.132 5.877 15.791 1.00 90.75 98 VAL A C 1
ATOM 778 O O . VAL A 1 98 ? -3.210 4.722 15.379 1.00 90.75 98 VAL A O 1
ATOM 781 N N . GLU A 1 99 ? -2.445 6.809 15.127 1.00 89.56 99 GLU A N 1
ATOM 782 C CA . GLU A 1 99 ? -1.777 6.551 13.845 1.00 89.56 99 GLU A CA 1
ATOM 783 C C . GLU A 1 99 ? -0.661 5.496 13.969 1.00 89.56 99 GLU A C 1
ATOM 785 O O . GLU A 1 99 ? -0.556 4.587 13.142 1.00 89.56 99 GLU A O 1
ATOM 790 N N . ARG A 1 100 ? 0.135 5.546 15.042 1.00 92.62 100 ARG A N 1
ATOM 791 C CA . ARG A 1 100 ? 1.123 4.509 15.370 1.00 92.62 100 ARG A CA 1
ATOM 792 C C . ARG A 1 100 ? 0.460 3.145 15.532 1.00 92.62 100 ARG A C 1
ATOM 794 O O . ARG A 1 100 ? 0.933 2.160 14.961 1.00 92.62 100 ARG A O 1
ATOM 801 N N . ASP A 1 101 ? -0.621 3.085 16.305 1.00 91.69 101 ASP A N 1
ATOM 802 C CA . ASP A 1 101 ? -1.334 1.839 16.588 1.00 91.69 101 ASP A CA 1
ATOM 803 C C . ASP A 1 101 ? -1.966 1.259 15.319 1.00 91.69 101 ASP A C 1
ATOM 805 O O . ASP A 1 101 ? -1.927 0.045 15.103 1.00 91.69 101 ASP A O 1
ATOM 809 N N . VAL A 1 102 ? -2.453 2.118 14.419 1.00 91.62 102 VAL A N 1
ATOM 810 C CA . VAL A 1 102 ? -2.913 1.725 13.083 1.00 91.62 102 VAL A CA 1
ATOM 811 C C . VAL A 1 102 ? -1.814 0.964 12.337 1.00 91.62 102 VAL A C 1
ATOM 813 O O . VAL A 1 102 ? -2.045 -0.161 11.890 1.00 91.62 102 VAL A O 1
ATOM 816 N N . PHE A 1 103 ? -0.596 1.506 12.244 1.00 87.12 103 PHE A N 1
ATOM 817 C CA . PHE A 1 103 ? 0.512 0.812 11.573 1.00 87.12 103 PHE A CA 1
ATOM 818 C C . PHE A 1 103 ? 0.958 -0.457 12.308 1.00 87.12 103 PHE A C 1
ATOM 820 O O . PHE A 1 103 ? 1.234 -1.473 11.663 1.00 87.12 103 PHE A O 1
ATOM 827 N N . LEU A 1 104 ? 0.963 -0.445 13.642 1.00 91.31 104 LEU A N 1
ATOM 828 C CA . LEU A 1 104 ? 1.291 -1.610 14.464 1.00 91.31 104 LEU A CA 1
ATOM 829 C C . LEU A 1 104 ? 0.349 -2.789 14.173 1.00 91.31 104 LEU A C 1
ATOM 831 O O . LEU A 1 104 ? 0.804 -3.897 13.872 1.00 91.31 104 LEU A O 1
ATOM 835 N N . TYR A 1 105 ? -0.967 -2.567 14.221 1.00 88.94 105 TYR A N 1
ATOM 836 C CA . TYR A 1 105 ? -1.940 -3.631 13.971 1.00 88.94 105 TYR A CA 1
ATOM 837 C C . TYR A 1 105 ? -1.991 -4.042 12.502 1.00 88.94 105 TYR A C 1
ATOM 839 O O . TYR A 1 105 ? -2.148 -5.229 12.213 1.00 88.94 105 TYR A O 1
ATOM 847 N N . ARG A 1 106 ? -1.765 -3.120 11.560 1.00 84.69 106 ARG A N 1
ATOM 848 C CA . ARG A 1 106 ? -1.597 -3.474 10.143 1.00 84.69 106 ARG A CA 1
ATOM 849 C C . ARG A 1 106 ? -0.380 -4.373 9.918 1.00 84.69 106 ARG A C 1
ATOM 851 O O . ARG A 1 106 ? -0.466 -5.321 9.138 1.00 84.69 106 ARG A O 1
ATOM 858 N N . ALA A 1 107 ? 0.726 -4.148 10.628 1.00 79.75 107 ALA A N 1
ATOM 859 C CA . ALA A 1 107 ? 1.878 -5.047 10.593 1.00 79.75 107 ALA A CA 1
ATOM 860 C C . ALA A 1 107 ? 1.544 -6.434 11.180 1.00 79.75 107 ALA A C 1
ATOM 862 O O . ALA A 1 107 ? 1.929 -7.452 10.602 1.00 79.75 107 ALA A O 1
ATOM 863 N N . TYR A 1 108 ? 0.763 -6.508 12.265 1.00 83.06 108 TYR A N 1
ATOM 864 C CA . TYR A 1 108 ? 0.267 -7.786 12.796 1.00 83.06 108 TYR A CA 1
ATOM 865 C C . TYR A 1 108 ? -0.662 -8.526 11.824 1.00 83.06 108 TYR A C 1
ATOM 867 O O . TYR A 1 108 ? -0.538 -9.748 11.680 1.00 83.06 108 TYR A O 1
ATOM 875 N N . LEU A 1 109 ? -1.542 -7.807 11.118 1.00 79.31 109 LEU A N 1
ATOM 876 C CA . LEU A 1 109 ? -2.364 -8.372 10.043 1.00 79.31 109 LEU A CA 1
ATOM 877 C C . LEU A 1 109 ? -1.499 -8.966 8.933 1.00 79.31 109 LEU A C 1
ATOM 879 O O . LEU A 1 109 ? -1.735 -10.099 8.514 1.00 79.31 109 LEU A O 1
ATOM 883 N N . ALA A 1 110 ? -0.460 -8.246 8.508 1.00 76.38 110 ALA A N 1
ATOM 884 C CA . ALA A 1 110 ? 0.468 -8.723 7.490 1.00 76.38 110 ALA A CA 1
ATOM 885 C C . ALA A 1 110 ? 1.244 -9.982 7.934 1.00 76.38 110 ALA A C 1
ATOM 887 O O . ALA A 1 110 ? 1.519 -10.863 7.122 1.00 76.38 110 ALA A O 1
ATOM 888 N N . GLN A 1 111 ? 1.521 -10.124 9.236 1.00 77.75 111 GLN A N 1
ATOM 889 C CA . GLN A 1 111 ? 2.100 -11.337 9.833 1.00 77.75 111 GLN A CA 1
ATOM 890 C C . GLN A 1 111 ? 1.082 -12.470 10.085 1.00 77.75 111 GLN A C 1
ATOM 892 O O . GLN A 1 111 ? 1.463 -13.501 10.643 1.00 77.75 111 GLN A O 1
ATOM 897 N N . ARG A 1 112 ? -0.197 -12.309 9.707 1.00 78.56 112 ARG A N 1
ATOM 898 C CA . ARG A 1 112 ? -1.305 -13.262 9.959 1.00 78.56 112 ARG A CA 1
ATOM 899 C C . ARG A 1 112 ? -1.614 -13.508 11.430 1.00 78.56 112 ARG A C 1
ATOM 901 O O . ARG A 1 112 ? -2.232 -14.509 11.793 1.00 78.56 112 ARG A O 1
ATOM 908 N N . LYS A 1 113 ? -1.213 -12.590 12.302 1.00 82.38 113 LYS A N 1
ATOM 909 C CA . LYS A 1 113 ? -1.493 -12.656 13.739 1.00 82.38 113 LYS A CA 1
ATOM 910 C C . LYS A 1 113 ? -2.856 -12.027 14.032 1.00 82.38 113 LYS A C 1
ATOM 912 O O . LYS A 1 113 ? -2.964 -11.101 14.829 1.00 82.38 113 LYS A O 1
ATOM 917 N N . PHE A 1 114 ? -3.904 -12.537 13.378 1.00 85.38 114 PHE A N 1
ATOM 918 C CA . PHE A 1 114 ? -5.260 -11.980 13.466 1.00 85.38 114 PHE A CA 1
ATOM 919 C C . PHE A 1 114 ? -5.825 -12.029 14.891 1.00 85.38 114 PHE A C 1
ATOM 921 O O . PHE A 1 114 ? -6.522 -11.107 15.296 1.00 85.38 114 PHE A O 1
ATOM 928 N N . GLY A 1 115 ? -5.476 -13.065 15.666 1.00 85.94 115 GLY A N 1
ATOM 929 C CA . GLY A 1 115 ? -5.903 -13.203 17.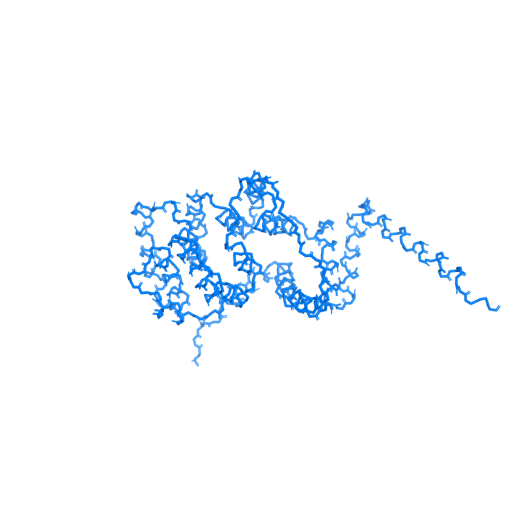062 1.00 85.94 115 GLY A CA 1
ATOM 930 C C . GLY A 1 115 ? -5.501 -12.006 17.925 1.00 85.94 115 GLY A C 1
ATOM 931 O O . GLY A 1 115 ? -6.345 -11.458 18.617 1.00 85.94 115 GLY A O 1
ATOM 932 N N . VAL A 1 116 ? -4.261 -11.521 17.784 1.00 89.44 116 VAL A N 1
ATOM 933 C CA . VAL A 1 116 ? -3.767 -10.347 18.528 1.00 89.44 116 VAL A CA 1
ATOM 934 C C . VAL A 1 116 ? -4.601 -9.109 18.199 1.00 89.44 116 VAL A C 1
ATOM 936 O O . VAL A 1 116 ? -5.034 -8.393 19.092 1.00 89.44 116 VAL A O 1
ATOM 939 N N . VAL A 1 117 ? -4.891 -8.883 16.915 1.00 88.44 117 VAL A N 1
ATOM 940 C CA . VAL A 1 117 ? -5.683 -7.728 16.463 1.00 88.44 117 VAL A CA 1
ATOM 941 C C . VAL A 1 117 ? -7.125 -7.801 16.985 1.00 88.44 117 VAL A C 1
ATOM 943 O O . VAL A 1 117 ? -7.690 -6.793 17.403 1.00 88.44 117 VAL A O 1
ATOM 946 N N . LEU A 1 118 ? -7.721 -8.997 17.00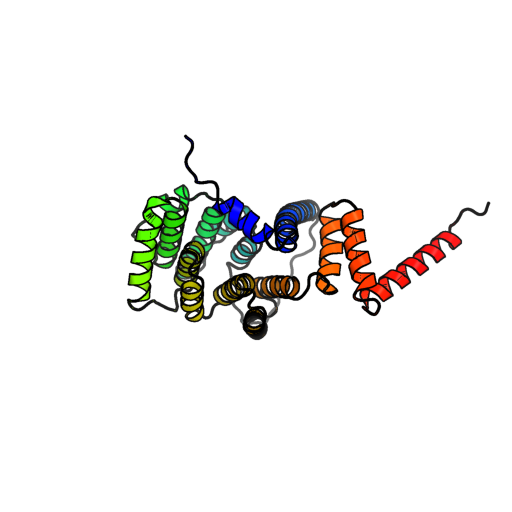3 1.00 90.00 118 LEU A N 1
ATOM 947 C CA . LEU A 1 118 ? -9.086 -9.218 17.487 1.00 90.00 118 LEU A CA 1
ATOM 948 C C . LEU A 1 118 ? -9.207 -9.230 19.022 1.00 90.00 118 LEU A C 1
ATOM 950 O O . LEU A 1 118 ? -10.308 -9.030 19.533 1.00 90.00 118 LEU A O 1
ATOM 954 N N . GLU A 1 119 ? -8.132 -9.473 19.762 1.00 91.75 119 GLU A N 1
ATOM 955 C CA . GLU A 1 119 ? -8.135 -9.437 21.232 1.00 91.75 119 GLU A CA 1
ATOM 956 C C . GLU A 1 119 ? -7.826 -8.034 21.770 1.00 91.75 119 GLU A C 1
ATOM 958 O O . GLU A 1 119 ? -8.489 -7.568 22.700 1.00 91.75 119 GLU A O 1
ATOM 963 N N . GLU A 1 120 ? -6.869 -7.337 21.156 1.00 90.06 120 GLU A N 1
ATOM 964 C CA . GLU A 1 120 ? -6.398 -6.029 21.621 1.00 90.06 120 GLU A CA 1
ATOM 965 C C . GLU A 1 120 ? -7.321 -4.876 21.197 1.00 90.06 120 GLU A C 1
ATOM 967 O O . GLU A 1 120 ? -7.564 -3.951 21.980 1.00 90.06 120 GLU A O 1
ATOM 972 N N . ILE A 1 121 ? -7.899 -4.924 19.987 1.00 91.56 121 ILE A N 1
ATOM 973 C CA . ILE A 1 121 ? -8.807 -3.866 19.519 1.00 91.56 121 ILE A CA 1
ATOM 974 C C . ILE A 1 121 ? -10.207 -4.091 20.093 1.00 91.56 121 ILE A C 1
ATOM 976 O O . ILE A 1 121 ? -10.969 -4.942 19.625 1.00 91.56 121 ILE A O 1
ATOM 980 N N . LYS A 1 122 ? -10.564 -3.293 21.099 1.00 91.12 122 LYS A N 1
ATOM 981 C CA . LYS A 1 122 ? -11.859 -3.348 21.794 1.00 91.12 122 LYS A CA 1
ATOM 982 C C . LYS A 1 122 ? -12.907 -2.485 21.082 1.00 91.12 122 LYS A C 1
ATOM 984 O O . LYS A 1 122 ? -12.535 -1.552 20.383 1.00 91.12 122 LYS A O 1
ATOM 989 N N . PRO A 1 123 ? -14.217 -2.690 21.315 1.00 86.31 123 PRO A N 1
ATOM 990 C CA . PRO A 1 123 ? -15.270 -1.843 20.735 1.00 86.31 123 PRO A CA 1
ATOM 991 C C . PRO A 1 123 ? -15.202 -0.360 21.139 1.00 86.31 123 PRO A C 1
ATOM 993 O O . PRO A 1 123 ? -15.816 0.480 20.497 1.00 86.31 123 PRO A O 1
ATOM 996 N N . SER A 1 124 ? -14.478 -0.035 22.215 1.00 88.75 124 SER A N 1
ATOM 997 C CA . SER A 1 124 ? -14.242 1.337 22.680 1.00 88.75 124 SER A CA 1
ATOM 998 C C . SER A 1 124 ? -13.052 2.026 22.001 1.00 88.75 124 SER A C 1
ATOM 1000 O O . SER A 1 124 ? -12.762 3.174 22.322 1.00 88.75 124 SER A O 1
ATOM 1002 N N . SER A 1 125 ? -12.311 1.317 21.144 1.00 91.50 125 SER A N 1
ATOM 1003 C CA . SER A 1 125 ? -11.174 1.869 20.403 1.00 91.50 125 SER A CA 1
ATOM 1004 C C . SER A 1 125 ? -11.641 2.815 19.294 1.00 91.50 125 SER A C 1
ATOM 1006 O O . SER A 1 125 ? -12.794 2.752 18.865 1.00 91.50 125 SER A O 1
ATOM 1008 N N . SER A 1 126 ? -10.732 3.669 18.824 1.00 89.56 126 SER A N 1
ATOM 1009 C CA . SER A 1 126 ? -10.998 4.686 17.802 1.00 89.56 126 SER A CA 1
ATOM 1010 C C . SER A 1 126 ? -11.544 4.089 16.486 1.00 89.56 126 SER A C 1
ATOM 1012 O O . SER A 1 126 ? -11.322 2.902 16.208 1.00 89.56 126 SER A O 1
ATOM 1014 N N . PRO A 1 127 ? -12.262 4.873 15.659 1.00 88.75 127 PRO A N 1
ATOM 1015 C CA . PRO A 1 127 ? -12.858 4.376 14.415 1.00 88.75 127 PRO A CA 1
ATOM 1016 C C . PRO A 1 127 ? -11.820 3.832 13.418 1.00 88.75 127 PRO A C 1
ATOM 1018 O O . PRO A 1 127 ? -12.093 2.860 12.717 1.00 88.75 127 PRO A O 1
ATOM 1021 N N . GLU A 1 128 ? -10.605 4.386 13.392 1.00 88.94 128 GLU A N 1
ATOM 1022 C CA . GLU A 1 128 ? -9.484 3.892 12.580 1.00 88.94 128 GLU A CA 1
ATOM 1023 C C . GLU A 1 128 ? -9.102 2.459 12.975 1.00 88.94 128 GLU A C 1
ATOM 1025 O O . GLU A 1 128 ? -8.901 1.597 12.118 1.00 88.94 128 GLU A O 1
ATOM 1030 N N . LEU A 1 129 ? -9.052 2.177 14.280 1.00 90.88 129 LEU A N 1
ATOM 1031 C CA . LEU A 1 129 ? -8.756 0.844 14.798 1.00 90.88 129 LEU A CA 1
ATOM 1032 C C . LEU A 1 129 ? -9.922 -0.125 14.562 1.00 90.88 129 LEU A C 1
ATOM 1034 O O . LEU A 1 129 ? -9.684 -1.295 14.253 1.00 90.88 129 LEU A O 1
ATOM 1038 N N . GLN A 1 130 ? -11.176 0.343 14.632 1.00 90.75 130 GLN A N 1
ATOM 1039 C CA . GLN A 1 130 ? -12.332 -0.487 14.267 1.00 90.75 130 GLN A CA 1
ATOM 1040 C C . GLN A 1 130 ? -12.271 -0.939 12.806 1.00 90.75 130 GLN A C 1
ATOM 1042 O O . GLN A 1 130 ? -12.567 -2.099 12.522 1.00 90.75 130 GLN A O 1
ATOM 1047 N N . ALA A 1 131 ? -11.825 -0.075 11.889 1.00 88.62 131 ALA A N 1
ATOM 1048 C CA . ALA A 1 131 ? -11.663 -0.442 10.484 1.00 88.62 131 ALA A CA 1
ATOM 1049 C C . ALA A 1 131 ? -10.650 -1.587 10.301 1.00 88.62 131 ALA A C 1
ATOM 1051 O O . ALA A 1 131 ? -10.890 -2.540 9.557 1.00 88.62 131 ALA A O 1
ATOM 1052 N N . ILE A 1 132 ? -9.533 -1.542 11.034 1.00 88.12 132 ILE A N 1
ATOM 1053 C CA . ILE A 1 132 ? -8.521 -2.609 11.028 1.00 88.12 132 ILE A CA 1
ATOM 1054 C C . ILE A 1 132 ? -9.096 -3.895 11.613 1.00 88.12 132 ILE A C 1
ATOM 1056 O O . ILE A 1 132 ? -8.882 -4.972 11.058 1.00 88.12 132 ILE A O 1
ATOM 1060 N N . ARG A 1 133 ? -9.845 -3.799 12.717 1.00 91.38 133 ARG A N 1
ATOM 1061 C CA . ARG A 1 133 ? -10.518 -4.946 13.335 1.00 91.38 133 ARG A CA 1
ATOM 1062 C C . ARG A 1 133 ? -11.517 -5.593 12.376 1.00 91.38 133 ARG A C 1
ATOM 1064 O O . ARG A 1 133 ? -11.548 -6.818 12.287 1.00 91.38 133 ARG A O 1
ATOM 1071 N N . MET A 1 134 ? -12.296 -4.799 11.644 1.00 88.56 134 MET A N 1
ATOM 1072 C CA . MET A 1 134 ? -13.234 -5.292 10.633 1.00 88.56 134 MET A CA 1
ATOM 1073 C C . MET A 1 134 ? -12.501 -6.078 9.542 1.00 88.56 134 MET A C 1
ATOM 1075 O O . MET A 1 134 ? -12.898 -7.194 9.205 1.00 88.56 134 MET A O 1
ATOM 1079 N N . PHE A 1 135 ? -11.381 -5.547 9.044 1.00 86.62 135 PHE A N 1
ATOM 1080 C CA . PHE A 1 135 ? -10.562 -6.261 8.069 1.00 86.62 135 PHE A CA 1
ATOM 1081 C C . PHE A 1 135 ? -9.915 -7.525 8.662 1.00 86.62 135 PHE A C 1
ATOM 1083 O O . PHE A 1 135 ? -9.881 -8.569 8.010 1.00 86.62 135 PHE A O 1
ATOM 1090 N N . ALA A 1 136 ? -9.473 -7.481 9.922 1.00 87.31 136 ALA A N 1
ATOM 1091 C CA . ALA A 1 136 ? -8.966 -8.644 10.651 1.00 87.31 136 ALA A CA 1
ATOM 1092 C C . ALA A 1 136 ? -10.007 -9.766 10.729 1.00 87.31 136 ALA A C 1
ATOM 1094 O O . ALA A 1 136 ? -9.691 -10.931 10.498 1.00 87.31 136 ALA A O 1
ATOM 1095 N N . GLU A 1 137 ? -11.250 -9.410 11.047 1.00 90.12 137 GLU A N 1
ATOM 1096 C CA . GLU A 1 137 ? -12.367 -10.341 11.167 1.00 90.12 137 GLU A CA 1
ATOM 1097 C C . GLU A 1 137 ? -12.733 -10.960 9.814 1.00 90.12 137 GLU A C 1
ATOM 1099 O O . GLU A 1 137 ? -12.943 -12.172 9.731 1.00 90.12 137 GLU A O 1
ATOM 1104 N N . TYR A 1 138 ? -12.716 -10.149 8.752 1.00 85.06 138 TYR A N 1
ATOM 1105 C CA . TYR A 1 138 ? -12.911 -10.597 7.374 1.00 85.06 138 TYR A CA 1
ATOM 1106 C C . TYR A 1 138 ? -11.847 -11.619 6.938 1.00 85.06 138 TYR A C 1
ATOM 1108 O O . TYR A 1 138 ? -12.167 -12.631 6.309 1.00 85.06 138 TYR A O 1
ATOM 111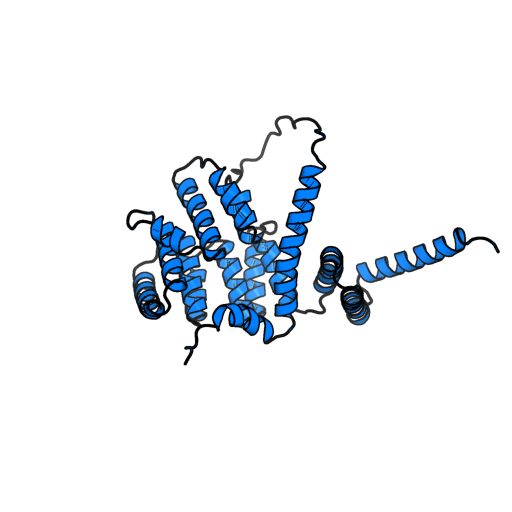6 N N . LEU A 1 139 ? -10.580 -11.380 7.295 1.00 80.12 139 LEU A N 1
ATOM 1117 C CA . LEU A 1 139 ? -9.468 -12.282 6.978 1.00 80.12 139 LEU A CA 1
ATOM 1118 C C . LEU A 1 139 ? -9.446 -13.544 7.850 1.00 80.12 139 LEU A C 1
ATOM 1120 O O . LEU A 1 139 ? -9.013 -14.597 7.385 1.00 80.12 139 LEU A O 1
ATOM 1124 N N . ALA A 1 140 ? -9.880 -13.448 9.108 1.00 84.88 140 ALA A N 1
ATOM 1125 C CA . ALA A 1 140 ? -9.852 -14.560 10.053 1.00 84.88 140 ALA A CA 1
ATOM 1126 C C . ALA A 1 140 ? -11.016 -15.545 9.868 1.00 84.88 140 ALA A C 1
ATOM 1128 O O . ALA A 1 140 ? -10.864 -16.724 10.192 1.00 84.88 140 ALA A O 1
ATOM 1129 N N . CYS A 1 141 ? -12.179 -15.078 9.399 1.00 83.62 141 CYS A N 1
ATOM 1130 C CA . CYS A 1 141 ? -13.410 -15.864 9.394 1.00 83.62 141 CYS A CA 1
ATOM 1131 C C . CYS A 1 141 ? -14.135 -15.839 8.042 1.00 83.62 141 CYS A C 1
ATOM 1133 O O . CYS A 1 141 ? -14.932 -14.947 7.752 1.00 83.62 141 CYS A O 1
ATOM 1135 N N . ASP A 1 142 ? -13.933 -16.894 7.250 1.00 81.25 142 ASP A N 1
ATOM 1136 C CA . ASP A 1 142 ? -14.521 -17.034 5.912 1.00 81.25 142 ASP A CA 1
ATOM 1137 C C . ASP A 1 142 ? -16.057 -17.008 5.915 1.00 81.25 142 ASP A C 1
ATOM 1139 O O . ASP A 1 142 ? -16.664 -16.461 5.001 1.00 81.25 142 ASP A O 1
ATOM 1143 N N . SER A 1 143 ? -16.701 -17.544 6.957 1.00 85.94 143 SER A N 1
ATOM 1144 C CA . SER A 1 143 ? -18.168 -17.608 7.053 1.00 85.94 143 SER A CA 1
ATOM 1145 C C . SER A 1 143 ? -18.835 -16.263 7.339 1.00 85.94 143 SER A C 1
ATOM 1147 O O . SER A 1 143 ? -20.050 -16.145 7.195 1.00 85.94 143 SER A O 1
ATOM 1149 N N . ARG A 1 144 ? -18.069 -15.253 7.768 1.00 86.06 144 ARG A N 1
ATOM 1150 C CA . ARG A 1 144 ? -18.587 -13.916 8.085 1.00 86.06 144 ARG A CA 1
ATOM 1151 C C . ARG A 1 144 ? -18.315 -12.884 6.999 1.00 86.06 144 ARG A C 1
ATOM 1153 O O . ARG A 1 144 ? -18.785 -11.761 7.143 1.00 86.06 144 ARG A O 1
ATOM 1160 N N . ARG A 1 145 ? -17.615 -13.249 5.920 1.00 86.81 145 ARG A N 1
ATOM 1161 C CA . ARG A 1 145 ? -17.239 -12.326 4.838 1.00 86.81 145 ARG A CA 1
ATOM 1162 C C . ARG A 1 145 ? -18.445 -11.609 4.238 1.00 86.81 145 ARG A C 1
ATOM 1164 O O . ARG A 1 145 ? -18.474 -10.386 4.282 1.00 86.81 145 ARG A O 1
ATOM 1171 N N . ASP A 1 146 ? -19.471 -12.348 3.818 1.00 89.38 146 ASP A N 1
ATOM 1172 C CA . ASP A 1 146 ? -20.680 -11.768 3.210 1.00 89.38 146 ASP A CA 1
ATOM 1173 C C . ASP A 1 146 ? -21.399 -10.793 4.157 1.00 89.38 146 ASP A C 1
ATOM 1175 O O . ASP A 1 146 ? -21.865 -9.731 3.749 1.00 89.38 146 ASP A O 1
ATOM 1179 N N . ALA A 1 147 ? -21.460 -11.129 5.450 1.00 92.56 147 ALA A N 1
ATOM 1180 C CA . ALA A 1 147 ? -22.075 -10.272 6.460 1.00 92.56 147 ALA A CA 1
ATOM 1181 C C . ALA A 1 147 ? -21.267 -8.986 6.695 1.00 92.56 147 ALA A C 1
ATOM 1183 O O . ALA A 1 147 ? -21.854 -7.925 6.893 1.00 92.56 147 ALA A O 1
ATOM 1184 N N . ILE A 1 148 ? -19.934 -9.075 6.662 1.00 90.62 148 ILE A N 1
ATOM 1185 C CA . ILE A 1 148 ? -19.037 -7.922 6.805 1.00 90.62 148 ILE A CA 1
ATOM 1186 C C . ILE A 1 148 ? -19.132 -7.014 5.580 1.00 90.62 148 ILE A C 1
ATOM 1188 O O . ILE A 1 148 ? -19.225 -5.805 5.746 1.00 90.62 148 ILE A O 1
ATOM 1192 N N . VAL A 1 149 ? -19.171 -7.573 4.367 1.00 91.19 149 VAL A N 1
ATOM 1193 C CA . VAL A 1 149 ? -19.343 -6.790 3.132 1.00 91.19 149 VAL A CA 1
ATOM 1194 C C . VAL A 1 149 ? -20.692 -6.068 3.134 1.00 91.19 149 VAL A C 1
ATOM 1196 O O . VAL A 1 149 ? -20.743 -4.876 2.851 1.00 91.19 149 VAL A O 1
ATOM 1199 N N . ALA A 1 150 ? -21.773 -6.742 3.540 1.00 91.00 150 ALA A N 1
ATOM 1200 C CA . ALA A 1 150 ? -23.093 -6.118 3.639 1.00 91.00 150 ALA A CA 1
ATOM 1201 C C . ALA A 1 150 ? -23.151 -4.992 4.689 1.00 91.00 150 ALA A C 1
ATOM 1203 O O . ALA A 1 150 ? -23.824 -3.979 4.482 1.00 91.00 150 ALA A O 1
ATOM 1204 N N . GLU A 1 151 ? -22.459 -5.154 5.821 1.00 89.94 151 GLU A N 1
ATOM 1205 C CA . GLU A 1 151 ? -22.332 -4.093 6.824 1.00 89.94 151 GLU A CA 1
ATOM 1206 C C . GLU A 1 151 ? -21.493 -2.925 6.293 1.00 89.94 151 GLU A C 1
ATOM 1208 O O . GLU A 1 151 ? -21.897 -1.771 6.436 1.00 89.94 151 GLU A O 1
ATOM 1213 N N . LEU A 1 152 ? -20.390 -3.217 5.604 1.00 89.31 152 LEU A N 1
ATOM 1214 C CA . LEU A 1 152 ? -19.534 -2.212 4.988 1.00 89.31 152 LEU A CA 1
ATOM 1215 C C . LEU A 1 152 ? -20.289 -1.405 3.923 1.00 89.31 152 LEU A C 1
ATOM 1217 O O . LEU A 1 152 ? -20.217 -0.181 3.928 1.00 89.31 152 LEU A O 1
ATOM 1221 N N . ASP A 1 153 ? -21.083 -2.049 3.065 1.00 89.31 153 ASP A N 1
ATOM 1222 C CA . ASP A 1 153 ? -21.944 -1.365 2.089 1.00 89.31 153 ASP A CA 1
ATOM 1223 C C . ASP A 1 153 ? -22.936 -0.413 2.770 1.00 89.31 153 ASP A C 1
ATOM 1225 O O . ASP A 1 153 ? -23.200 0.698 2.292 1.00 89.31 153 ASP A O 1
ATOM 1229 N N . ARG A 1 154 ? -23.471 -0.825 3.925 1.00 89.00 154 ARG A N 1
ATOM 1230 C CA . ARG A 1 154 ? -24.375 0.001 4.726 1.00 89.00 154 ARG A CA 1
ATOM 1231 C C . ARG A 1 154 ? -23.652 1.210 5.312 1.00 89.00 154 ARG A C 1
ATOM 1233 O O . ARG A 1 154 ? -24.210 2.306 5.249 1.00 89.00 154 ARG A O 1
ATOM 1240 N N . GLU A 1 155 ? -22.451 1.041 5.853 1.00 86.06 155 GLU A N 1
ATOM 1241 C CA . GLU A 1 155 ? -21.623 2.154 6.339 1.00 86.06 155 GLU A CA 1
ATOM 1242 C C . GLU A 1 155 ? -21.214 3.093 5.202 1.00 86.06 155 GLU A C 1
ATOM 1244 O O . GLU A 1 155 ? -21.396 4.302 5.320 1.00 86.06 155 GLU A O 1
ATOM 1249 N N . MET A 1 156 ? -20.801 2.555 4.053 1.00 83.19 156 MET A N 1
ATOM 1250 C CA . MET A 1 156 ? -20.445 3.346 2.872 1.00 83.19 156 MET A CA 1
ATOM 1251 C C . MET A 1 156 ? -21.617 4.187 2.343 1.00 83.19 156 MET A C 1
ATOM 1253 O O . MET A 1 156 ? -21.411 5.268 1.790 1.00 83.19 156 MET A O 1
ATOM 1257 N N . SER A 1 157 ? -22.857 3.725 2.537 1.00 83.12 157 SER A N 1
ATOM 1258 C CA . SER A 1 157 ? -24.069 4.482 2.193 1.00 83.12 157 SER A CA 1
ATOM 1259 C C . SER A 1 157 ? -24.449 5.560 3.222 1.00 83.12 157 SER A C 1
ATOM 1261 O O . SER A 1 157 ? -25.179 6.499 2.896 1.00 83.12 157 SER A O 1
ATOM 1263 N N . ARG A 1 158 ? -23.967 5.444 4.465 1.00 77.06 158 ARG A N 1
ATOM 1264 C CA . ARG A 1 158 ? -24.295 6.315 5.601 1.00 77.06 158 ARG A CA 1
ATOM 1265 C C . ARG A 1 158 ? -23.120 7.245 5.897 1.00 77.06 158 ARG A C 1
ATOM 1267 O O . ARG A 1 158 ? -22.356 6.982 6.808 1.00 77.06 158 ARG A O 1
ATOM 1274 N N . SER A 1 159 ? -23.005 8.330 5.127 1.00 68.81 159 SER A N 1
ATOM 1275 C CA . SER A 1 159 ? -22.062 9.447 5.348 1.00 68.81 159 SER A CA 1
ATOM 1276 C C . SER A 1 159 ? -20.696 9.020 5.910 1.00 68.81 159 SER A C 1
ATOM 1278 O O . SER A 1 159 ? -20.438 9.151 7.107 1.00 68.81 159 SER A O 1
ATOM 1280 N N . VAL A 1 160 ? -19.832 8.511 5.037 1.00 74.00 160 VAL A N 1
ATOM 1281 C CA . VAL A 1 160 ? -18.460 8.152 5.400 1.00 74.00 160 VAL A CA 1
ATOM 1282 C C . VAL A 1 160 ? -17.663 9.411 5.702 1.00 74.00 160 VAL A C 1
ATOM 1284 O O . VAL A 1 160 ? -17.714 10.386 4.948 1.00 74.00 160 VAL A O 1
ATOM 1287 N N . ASP A 1 161 ? -16.905 9.377 6.792 1.00 77.69 161 ASP A N 1
ATOM 1288 C CA . ASP A 1 161 ? -15.894 10.388 7.052 1.00 77.69 161 ASP A CA 1
ATOM 1289 C C . ASP A 1 161 ? -14.718 10.197 6.087 1.00 77.69 161 ASP A C 1
ATOM 1291 O O . ASP A 1 161 ? -13.861 9.333 6.271 1.00 77.69 161 ASP A O 1
ATOM 1295 N N . VAL A 1 162 ? -14.692 11.018 5.038 1.00 78.00 162 VAL A N 1
ATOM 1296 C CA . VAL A 1 162 ? -13.640 11.007 4.013 1.00 78.00 162 VAL A CA 1
ATOM 1297 C C . VAL A 1 162 ? -12.264 11.400 4.560 1.00 78.00 162 VAL A C 1
ATOM 1299 O O . VAL A 1 162 ? -11.256 11.134 3.910 1.00 78.00 162 VAL A O 1
ATOM 1302 N N . THR A 1 163 ? -12.196 12.001 5.756 1.00 80.31 163 THR A N 1
ATOM 1303 C CA . THR A 1 163 ? -10.917 12.318 6.412 1.00 80.31 163 THR A CA 1
ATOM 1304 C C . THR A 1 163 ? -10.263 11.077 7.022 1.00 80.31 163 THR A C 1
ATOM 1306 O O . THR A 1 163 ? -9.035 11.019 7.138 1.00 80.31 163 THR A O 1
ATOM 1309 N N . ASN A 1 164 ? -11.047 10.033 7.320 1.00 85.12 164 ASN A N 1
ATOM 1310 C CA . ASN A 1 164 ? -10.543 8.764 7.830 1.00 85.12 164 ASN A CA 1
ATOM 1311 C C . ASN A 1 164 ? -10.014 7.879 6.692 1.00 85.12 164 ASN A C 1
ATOM 1313 O O . ASN A 1 164 ? -10.638 6.916 6.237 1.00 85.12 164 ASN A O 1
ATOM 1317 N N . THR A 1 165 ? -8.807 8.203 6.243 1.00 86.19 165 THR A N 1
ATOM 1318 C CA . THR A 1 165 ? -8.109 7.461 5.185 1.00 86.19 165 THR A CA 1
ATOM 1319 C C . THR A 1 165 ? -7.862 5.994 5.557 1.00 86.19 165 THR A C 1
ATOM 1321 O O . THR A 1 165 ? -7.940 5.130 4.686 1.00 86.19 165 THR A O 1
ATOM 1324 N N . THR A 1 166 ? -7.658 5.676 6.842 1.00 87.44 166 THR A N 1
ATOM 1325 C CA . THR A 1 166 ? -7.515 4.291 7.328 1.00 87.44 166 THR A CA 1
ATOM 1326 C C . THR A 1 166 ? -8.766 3.467 7.042 1.00 87.44 166 THR A C 1
ATOM 1328 O O . THR A 1 166 ? -8.661 2.347 6.537 1.00 87.44 166 THR A O 1
ATOM 1331 N N . PHE A 1 167 ? -9.950 4.019 7.315 1.00 89.81 167 PHE A N 1
ATOM 1332 C CA . PHE A 1 167 ? -11.214 3.359 7.005 1.00 89.81 167 PHE A CA 1
ATOM 1333 C C . PHE A 1 167 ? -11.351 3.099 5.504 1.00 89.81 167 PHE A C 1
ATOM 1335 O O . PHE A 1 167 ? -11.608 1.962 5.113 1.00 89.81 167 PHE A O 1
ATOM 1342 N N . LEU A 1 168 ? -11.086 4.105 4.662 1.00 88.81 168 LEU A N 1
ATOM 1343 C CA . LEU A 1 168 ? -11.148 3.957 3.203 1.00 88.81 168 LEU A CA 1
ATOM 1344 C C . LEU A 1 168 ? -10.208 2.854 2.692 1.00 88.81 168 LEU A C 1
ATOM 1346 O O . LEU A 1 168 ? -10.607 2.049 1.851 1.00 88.81 168 LEU A O 1
ATOM 1350 N N . LEU A 1 169 ? -8.988 2.769 3.228 1.00 85.00 169 LEU A N 1
ATOM 1351 C CA . LEU A 1 169 ? -8.008 1.742 2.864 1.00 85.00 169 LEU A CA 1
ATOM 1352 C C . LEU A 1 169 ? -8.444 0.334 3.286 1.00 85.00 169 LEU A C 1
ATOM 1354 O O . LEU A 1 169 ? -8.303 -0.616 2.511 1.00 85.00 169 LEU A O 1
ATOM 1358 N N . MET A 1 170 ? -8.977 0.172 4.500 1.00 87.44 170 MET A N 1
ATOM 1359 C CA . MET A 1 170 ? -9.462 -1.128 4.983 1.00 87.44 170 MET A CA 1
ATOM 1360 C C . MET A 1 170 ? -10.723 -1.563 4.231 1.00 87.44 170 MET A C 1
ATOM 1362 O O . MET A 1 170 ? -10.803 -2.707 3.785 1.00 87.44 170 MET A O 1
ATOM 1366 N N . ALA A 1 171 ? -11.653 -0.640 3.993 1.00 87.94 171 ALA A N 1
ATOM 1367 C CA . ALA A 1 171 ? -12.848 -0.867 3.190 1.00 87.94 171 ALA A CA 1
ATOM 1368 C C . ALA A 1 171 ? -12.493 -1.280 1.753 1.00 87.94 171 ALA A C 1
ATOM 1370 O O . ALA A 1 171 ? -12.971 -2.298 1.251 1.00 87.94 171 ALA A O 1
ATOM 1371 N N . ALA A 1 172 ? -11.589 -0.543 1.100 1.00 84.25 172 ALA A N 1
ATOM 1372 C CA . ALA A 1 172 ? -11.094 -0.891 -0.228 1.00 84.25 172 ALA A CA 1
ATOM 1373 C C . ALA A 1 172 ? -10.376 -2.248 -0.244 1.00 84.25 172 ALA A C 1
ATOM 1375 O O . ALA A 1 172 ? -10.500 -2.988 -1.219 1.00 84.25 172 ALA A O 1
ATOM 1376 N N . SER A 1 173 ? -9.669 -2.604 0.833 1.00 80.12 173 SER A N 1
ATOM 1377 C CA . SER A 1 173 ? -9.028 -3.917 0.971 1.00 80.12 173 SER A CA 1
ATOM 1378 C C . SER A 1 173 ? -10.070 -5.033 1.021 1.00 80.12 173 SER A C 1
ATOM 1380 O O . SER A 1 173 ? -9.944 -6.011 0.284 1.00 80.12 173 SER A O 1
ATOM 1382 N N . ILE A 1 174 ? -11.134 -4.869 1.812 1.00 82.62 174 ILE A N 1
ATOM 1383 C CA . ILE A 1 174 ? -12.256 -5.818 1.882 1.00 82.62 174 ILE A CA 1
ATOM 1384 C C . ILE A 1 174 ? -12.905 -5.983 0.502 1.00 82.62 174 ILE A C 1
ATOM 1386 O O . ILE A 1 174 ? -12.980 -7.105 0.004 1.00 82.62 174 ILE A O 1
ATOM 1390 N N . TYR A 1 175 ? -13.278 -4.886 -0.167 1.00 84.25 175 TYR A N 1
ATOM 1391 C CA . TYR A 1 175 ? -13.872 -4.938 -1.510 1.00 84.25 175 TYR A CA 1
ATOM 1392 C C . TYR A 1 175 ? -12.955 -5.582 -2.552 1.00 84.25 175 TYR A C 1
ATOM 1394 O O . TYR A 1 175 ? -13.412 -6.320 -3.425 1.00 84.25 175 TYR A O 1
ATOM 1402 N N . PHE A 1 176 ? -11.647 -5.337 -2.462 1.00 79.00 176 PHE A N 1
ATOM 1403 C CA . PHE A 1 176 ? -10.680 -5.971 -3.348 1.00 79.00 176 PHE A CA 1
ATOM 1404 C C . PHE A 1 176 ? -10.616 -7.489 -3.124 1.00 79.00 176 PHE A C 1
ATOM 1406 O O . PHE A 1 176 ? -10.544 -8.256 -4.087 1.00 79.00 176 PHE A O 1
ATOM 1413 N N . HIS A 1 177 ? -10.695 -7.942 -1.869 1.00 75.31 177 HIS A N 1
ATOM 1414 C CA . HIS A 1 177 ? -10.783 -9.366 -1.547 1.00 75.31 177 HIS A CA 1
ATOM 1415 C C . HIS A 1 177 ? -12.113 -9.999 -1.977 1.00 75.31 177 HIS A C 1
ATOM 1417 O O . HIS A 1 177 ? -12.112 -11.166 -2.366 1.00 75.31 177 HIS A O 1
ATOM 1423 N N . ASP A 1 178 ? -13.204 -9.237 -1.957 1.00 80.25 178 ASP A N 1
ATOM 1424 C CA . ASP A 1 178 ? -14.540 -9.642 -2.417 1.00 80.25 178 ASP A CA 1
ATOM 1425 C C . ASP A 1 178 ? -14.673 -9.685 -3.958 1.00 80.25 178 ASP A C 1
ATOM 1427 O O . ASP A 1 178 ? -15.746 -9.907 -4.504 1.00 80.25 178 ASP A O 1
ATOM 1431 N N . GLN A 1 179 ? -13.572 -9.486 -4.698 1.00 77.44 179 GLN A N 1
ATOM 1432 C CA . GLN A 1 179 ? -13.562 -9.403 -6.168 1.00 77.44 179 GLN A CA 1
ATOM 1433 C C . GLN A 1 179 ? -14.425 -8.256 -6.728 1.00 77.44 179 GLN A C 1
ATOM 1435 O O . GLN A 1 179 ? -14.865 -8.315 -7.877 1.00 77.44 179 GLN A O 1
ATOM 1440 N N . ASN A 1 180 ? -14.613 -7.179 -5.960 1.00 83.94 180 ASN A N 1
ATOM 1441 C CA . ASN A 1 180 ? -15.343 -5.981 -6.373 1.00 83.94 180 ASN A CA 1
ATOM 1442 C C . ASN A 1 180 ? -14.396 -4.768 -6.511 1.00 83.94 180 ASN A C 1
ATOM 1444 O O . ASN A 1 180 ? -14.401 -3.855 -5.676 1.00 83.94 180 ASN A O 1
ATOM 1448 N N . PRO A 1 181 ? -13.552 -4.729 -7.562 1.00 79.19 181 PRO A N 1
ATOM 1449 C CA . PRO A 1 181 ? -12.582 -3.652 -7.753 1.00 79.19 181 PRO A CA 1
ATOM 1450 C C . PRO A 1 181 ? -13.251 -2.295 -8.010 1.00 79.19 181 PRO A C 1
ATOM 1452 O O . PRO A 1 181 ? -12.677 -1.264 -7.667 1.00 79.19 181 PRO A O 1
ATOM 1455 N N . ASP A 1 182 ? -14.468 -2.276 -8.560 1.00 87.06 182 ASP A N 1
ATOM 1456 C CA . ASP A 1 182 ? -15.212 -1.039 -8.797 1.00 87.06 182 ASP A CA 1
ATOM 1457 C C . ASP A 1 182 ? -15.626 -0.371 -7.481 1.00 87.06 182 ASP A C 1
ATOM 1459 O O . ASP A 1 182 ? -15.514 0.848 -7.349 1.00 87.06 182 ASP A O 1
ATOM 1463 N N . ALA A 1 183 ? -16.088 -1.150 -6.496 1.00 88.00 183 ALA A N 1
ATOM 1464 C CA . ALA A 1 183 ? -16.376 -0.633 -5.159 1.00 88.00 183 ALA A CA 1
ATOM 1465 C C . ALA A 1 183 ? -15.102 -0.137 -4.468 1.00 88.00 183 ALA A C 1
ATOM 1467 O O . ALA A 1 183 ? -15.094 0.980 -3.955 1.00 88.00 183 ALA A O 1
ATOM 1468 N N . ALA A 1 184 ? -14.007 -0.900 -4.550 1.00 84.81 184 ALA A N 1
ATOM 1469 C CA . ALA A 1 184 ? -12.721 -0.499 -3.984 1.00 84.81 184 ALA A CA 1
ATOM 1470 C C . ALA A 1 184 ? -12.225 0.843 -4.557 1.00 84.81 184 ALA A C 1
ATOM 1472 O O . ALA A 1 184 ? -11.884 1.747 -3.797 1.00 84.81 184 ALA A O 1
ATOM 1473 N N . LEU A 1 185 ? -12.248 1.016 -5.884 1.00 87.81 185 LEU A N 1
ATOM 1474 C CA . LEU A 1 185 ? -11.842 2.267 -6.536 1.00 87.81 185 LEU A CA 1
ATOM 1475 C C . LEU A 1 185 ? -12.760 3.441 -6.172 1.00 87.81 185 LEU A C 1
ATOM 1477 O O . LEU A 1 185 ? -12.274 4.543 -5.931 1.00 87.81 185 LEU A O 1
ATOM 1481 N N . ARG A 1 186 ? -14.082 3.221 -6.090 1.00 90.31 186 ARG A N 1
ATOM 1482 C CA . ARG A 1 186 ? -15.029 4.260 -5.647 1.00 90.31 186 ARG A CA 1
ATOM 1483 C C . ARG A 1 186 ? -14.750 4.730 -4.223 1.00 90.31 186 ARG A C 1
ATOM 1485 O O . ARG A 1 186 ? -14.893 5.920 -3.960 1.00 90.31 186 ARG A O 1
ATOM 1492 N N . THR A 1 187 ? -14.370 3.822 -3.330 1.00 88.88 187 THR A N 1
ATOM 1493 C CA . THR A 1 187 ? -13.991 4.150 -1.951 1.00 88.88 187 THR A CA 1
ATOM 1494 C C . THR A 1 187 ? -12.683 4.936 -1.916 1.00 88.88 187 THR A C 1
ATOM 1496 O O . THR A 1 187 ? -12.626 5.998 -1.305 1.00 88.88 187 THR A O 1
ATOM 1499 N N . LEU A 1 188 ? -11.650 4.475 -2.630 1.00 86.56 188 LEU A N 1
ATOM 1500 C CA . LEU A 1 188 ? -10.334 5.126 -2.640 1.00 86.56 188 LEU A CA 1
ATOM 1501 C C . LEU A 1 188 ? -10.355 6.526 -3.257 1.00 86.56 188 LEU A C 1
ATOM 1503 O O . LEU A 1 188 ? -9.631 7.393 -2.785 1.00 86.56 188 LEU A O 1
ATOM 1507 N N . HIS A 1 189 ? -11.205 6.777 -4.257 1.00 87.69 189 HIS A N 1
ATOM 1508 C CA . HIS A 1 189 ? -11.356 8.109 -4.855 1.00 87.69 189 HIS A CA 1
ATOM 1509 C C . HIS A 1 189 ? -11.889 9.177 -3.888 1.00 87.69 189 HIS A C 1
ATOM 1511 O O . HIS A 1 189 ? -11.803 10.361 -4.204 1.00 87.69 189 HIS A O 1
ATOM 1517 N N . GLN A 1 190 ? -12.475 8.785 -2.753 1.00 84.69 190 GLN A N 1
ATOM 1518 C CA . GLN A 1 190 ? -12.927 9.737 -1.734 1.00 84.69 190 GLN A CA 1
ATOM 1519 C C . GLN A 1 190 ? -11.774 10.238 -0.855 1.00 84.69 190 GLN A C 1
ATOM 1521 O O . GLN A 1 190 ? -11.907 11.291 -0.238 1.00 84.69 190 GLN A O 1
ATOM 1526 N N . GLY A 1 191 ? -10.667 9.492 -0.790 1.00 81.88 191 GLY A N 1
ATOM 1527 C CA . GLY A 1 191 ? -9.497 9.829 0.012 1.00 81.88 191 GLY A CA 1
ATOM 1528 C C . GLY A 1 191 ? -8.432 10.558 -0.803 1.00 81.88 191 GLY A C 1
ATOM 1529 O O . GLY A 1 191 ? -8.184 10.217 -1.956 1.00 81.88 191 GLY A O 1
ATOM 1530 N N . ASP A 1 192 ? -7.761 11.522 -0.173 1.00 82.38 192 ASP A N 1
ATOM 1531 C CA . ASP A 1 192 ? -6.686 12.328 -0.778 1.00 82.38 192 ASP A CA 1
ATOM 1532 C C . ASP A 1 192 ? -5.308 12.018 -0.159 1.00 82.38 192 ASP A C 1
ATOM 1534 O O . ASP A 1 192 ? -4.490 12.899 0.099 1.00 82.38 192 ASP A O 1
ATOM 1538 N N . SER A 1 193 ? -5.055 10.746 0.171 1.00 87.25 193 SER A N 1
ATOM 1539 C CA . SER A 1 193 ? -3.758 10.315 0.704 1.00 87.25 193 SER A CA 1
ATOM 1540 C C . SER A 1 193 ? -2.916 9.597 -0.344 1.00 87.25 193 SER A C 1
ATOM 1542 O O . SER A 1 193 ? -3.431 8.821 -1.154 1.00 87.25 193 SER A O 1
ATOM 1544 N N . LEU A 1 194 ? -1.590 9.772 -0.260 1.00 86.25 194 LEU A N 1
ATOM 1545 C CA . LEU A 1 194 ? -0.624 9.043 -1.094 1.00 86.25 194 LEU A CA 1
ATOM 1546 C C . LEU A 1 194 ? -0.826 7.524 -1.020 1.00 86.25 194 LEU A C 1
ATOM 1548 O O . LEU A 1 194 ? -0.607 6.817 -2.001 1.00 86.25 194 LEU A O 1
ATOM 1552 N N . GLU A 1 195 ? -1.281 7.011 0.123 1.00 84.81 195 GLU A N 1
ATOM 1553 C CA . GLU A 1 195 ? -1.575 5.593 0.294 1.00 84.81 195 GLU A CA 1
ATOM 1554 C C . GLU A 1 195 ? -2.825 5.148 -0.484 1.00 84.81 195 GLU A C 1
ATOM 1556 O O . GLU A 1 195 ? -2.800 4.099 -1.134 1.00 84.81 195 GLU A O 1
ATOM 1561 N N . CYS A 1 196 ? -3.887 5.965 -0.508 1.00 87.00 196 CYS A N 1
ATOM 1562 C CA . CYS A 1 196 ? -5.072 5.693 -1.329 1.00 87.00 196 CYS A CA 1
ATOM 1563 C C . CYS A 1 196 ? -4.726 5.700 -2.822 1.00 87.00 196 CYS A C 1
ATOM 1565 O O . CYS A 1 196 ? -5.165 4.825 -3.576 1.00 87.00 196 CYS A O 1
ATOM 1567 N N . MET A 1 197 ? -3.889 6.646 -3.251 1.00 88.19 197 MET A N 1
ATOM 1568 C CA . MET A 1 197 ? -3.415 6.733 -4.634 1.00 88.19 197 MET A CA 1
ATOM 1569 C C . MET A 1 197 ? -2.534 5.533 -5.000 1.00 88.19 197 MET A C 1
ATOM 1571 O O . MET A 1 197 ? -2.736 4.919 -6.048 1.00 88.19 197 MET A O 1
ATOM 1575 N N . ALA A 1 198 ? -1.619 5.127 -4.114 1.00 83.44 198 ALA A N 1
ATOM 1576 C CA . ALA A 1 198 ? -0.779 3.948 -4.313 1.00 83.44 198 ALA A CA 1
ATOM 1577 C C . ALA A 1 198 ? -1.621 2.670 -4.466 1.00 83.44 198 ALA A C 1
ATOM 1579 O O . ALA A 1 198 ? -1.389 1.877 -5.383 1.00 83.44 198 ALA A O 1
ATOM 1580 N N . MET A 1 199 ? -2.637 2.485 -3.617 1.00 82.81 199 MET A N 1
ATOM 1581 C CA . MET A 1 199 ? -3.567 1.357 -3.717 1.00 82.81 199 MET A CA 1
ATOM 1582 C C . MET A 1 199 ? -4.400 1.418 -5.006 1.00 82.81 199 MET A C 1
ATOM 1584 O O . MET A 1 199 ? -4.596 0.399 -5.669 1.00 82.81 199 MET A O 1
ATOM 1588 N N . THR A 1 200 ? -4.818 2.614 -5.423 1.00 86.38 200 THR A N 1
ATOM 1589 C CA . THR A 1 200 ? -5.516 2.837 -6.698 1.00 86.38 200 THR A CA 1
ATOM 1590 C C . THR A 1 200 ? -4.647 2.406 -7.880 1.00 86.38 200 THR A C 1
ATOM 1592 O O . THR A 1 200 ? -5.105 1.641 -8.729 1.00 86.38 200 THR A O 1
ATOM 1595 N N . VAL A 1 201 ? -3.370 2.805 -7.911 1.00 82.50 201 VAL A N 1
ATOM 1596 C CA . VAL A 1 201 ? -2.403 2.360 -8.929 1.00 82.50 201 VAL A CA 1
ATOM 1597 C C . VAL A 1 201 ? -2.307 0.833 -8.946 1.00 82.50 201 VAL A C 1
ATOM 1599 O O . VAL A 1 201 ? -2.394 0.233 -10.017 1.00 82.50 201 VAL A O 1
ATOM 1602 N N . GLN A 1 202 ? -2.195 0.180 -7.786 1.00 76.81 202 GLN A N 1
ATOM 1603 C CA . GLN A 1 202 ? -2.137 -1.284 -7.712 1.00 76.81 202 GLN A CA 1
ATOM 1604 C C . GLN A 1 202 ? -3.387 -1.957 -8.297 1.00 76.81 202 GLN A C 1
ATOM 1606 O O . GLN A 1 202 ? -3.258 -2.907 -9.075 1.00 76.81 202 GLN A O 1
ATOM 1611 N N . ILE A 1 203 ? -4.585 -1.468 -7.963 1.00 77.06 203 ILE A N 1
ATOM 1612 C CA . ILE A 1 203 ? -5.846 -2.013 -8.485 1.00 77.06 203 ILE A CA 1
ATOM 1613 C C . ILE A 1 203 ? -5.943 -1.780 -9.998 1.00 77.06 203 ILE A C 1
ATOM 1615 O O . ILE A 1 203 ? -6.254 -2.708 -10.742 1.00 77.06 203 ILE A O 1
ATOM 1619 N N . LEU A 1 204 ? -5.609 -0.586 -10.491 1.00 78.75 204 LEU A N 1
ATOM 1620 C CA . LEU A 1 204 ? -5.635 -0.272 -11.925 1.00 78.75 204 LEU A CA 1
ATOM 1621 C C . LEU A 1 204 ? -4.668 -1.146 -12.731 1.00 78.75 204 LEU A C 1
ATOM 1623 O O . LEU A 1 204 ? -5.027 -1.640 -13.801 1.00 78.75 204 LEU A O 1
ATOM 1627 N N . LEU A 1 205 ? -3.470 -1.405 -12.199 1.00 74.38 205 LEU A N 1
ATOM 1628 C CA . LEU A 1 205 ? -2.519 -2.340 -12.803 1.00 74.38 205 LEU A CA 1
ATOM 1629 C C . LEU A 1 205 ? -3.061 -3.777 -12.824 1.00 74.38 205 LEU A C 1
ATOM 1631 O O . LEU A 1 205 ? -2.834 -4.503 -13.790 1.00 74.38 205 LEU A O 1
ATOM 1635 N N . LYS A 1 206 ? -3.813 -4.194 -11.797 1.00 67.94 206 LYS A N 1
ATOM 1636 C CA . LYS A 1 206 ? -4.490 -5.504 -11.767 1.00 67.94 206 LYS A CA 1
ATOM 1637 C C . LYS A 1 206 ? -5.617 -5.616 -12.791 1.00 67.94 206 LYS A C 1
ATOM 1639 O O . LYS A 1 206 ? -5.836 -6.706 -13.313 1.00 67.94 206 LYS A O 1
ATOM 1644 N N . LEU A 1 207 ? -6.281 -4.507 -13.104 1.00 73.06 207 LEU A N 1
ATOM 1645 C CA . LEU A 1 207 ? -7.300 -4.412 -14.152 1.00 73.06 207 LEU A CA 1
ATOM 1646 C C . LEU A 1 207 ? -6.710 -4.271 -15.568 1.00 73.06 207 LEU A C 1
ATOM 1648 O O . LEU A 1 207 ? -7.466 -4.081 -16.516 1.00 73.06 207 LEU A O 1
ATOM 1652 N N . ASP A 1 208 ? -5.380 -4.341 -15.725 1.00 70.06 208 ASP A N 1
ATOM 1653 C CA . ASP A 1 208 ? -4.666 -4.115 -16.996 1.00 70.06 208 ASP A CA 1
ATOM 1654 C C . ASP A 1 208 ? -4.899 -2.699 -17.576 1.00 70.06 208 ASP A C 1
ATOM 1656 O O . ASP A 1 208 ? -4.691 -2.442 -18.761 1.00 70.06 208 ASP A O 1
ATOM 1660 N N . ARG A 1 209 ? -5.317 -1.744 -16.730 1.00 79.50 209 ARG A N 1
ATOM 1661 C CA . ARG A 1 209 ? -5.599 -0.341 -17.079 1.00 79.50 209 ARG A CA 1
ATOM 1662 C C . ARG A 1 209 ? -4.388 0.547 -16.825 1.00 79.50 209 ARG A C 1
ATOM 1664 O O . ARG A 1 209 ? -4.391 1.441 -15.976 1.00 79.50 209 ARG A O 1
ATOM 1671 N N . LEU A 1 210 ? -3.326 0.280 -17.582 1.00 78.62 210 LEU A N 1
ATOM 1672 C CA . LEU A 1 210 ? -2.051 0.993 -17.484 1.00 78.62 210 LEU A CA 1
ATOM 1673 C C . LEU A 1 210 ? -2.178 2.499 -17.769 1.00 78.62 210 LEU A C 1
ATOM 1675 O O . LEU A 1 210 ? -1.461 3.311 -17.186 1.00 78.62 210 LEU A O 1
ATOM 1679 N N . ASP A 1 211 ? -3.094 2.869 -18.658 1.00 82.19 211 ASP A N 1
ATOM 1680 C CA . ASP A 1 211 ? -3.428 4.248 -19.006 1.00 82.19 211 ASP A CA 1
ATOM 1681 C C . ASP A 1 211 ? -3.854 5.059 -17.775 1.00 82.19 211 ASP A C 1
ATOM 1683 O O . ASP A 1 211 ? -3.299 6.125 -17.499 1.00 82.19 211 ASP A O 1
ATOM 1687 N N . LEU A 1 212 ? -4.789 4.515 -16.995 1.00 86.75 212 LEU A N 1
ATOM 1688 C CA . LEU A 1 212 ? -5.268 5.147 -15.770 1.00 86.75 212 LEU A CA 1
ATOM 1689 C C . LEU A 1 212 ? -4.217 5.077 -14.660 1.00 86.75 212 LEU A C 1
ATOM 1691 O O . LEU A 1 212 ? -4.021 6.064 -13.956 1.00 86.75 212 LEU A O 1
ATOM 1695 N N . ALA A 1 213 ? -3.493 3.959 -14.541 1.00 82.81 213 ALA A N 1
ATOM 1696 C CA . ALA A 1 213 ? -2.442 3.805 -13.536 1.00 82.81 213 ALA A CA 1
ATOM 1697 C C . ALA A 1 213 ? -1.330 4.857 -13.697 1.00 82.81 213 ALA A C 1
ATOM 1699 O O . ALA A 1 213 ? -0.862 5.418 -12.711 1.00 82.81 213 ALA A O 1
ATOM 1700 N N . ARG A 1 214 ? -0.942 5.187 -14.938 1.00 87.12 214 ARG A N 1
ATOM 1701 C CA . ARG A 1 214 ? 0.013 6.272 -15.222 1.00 87.12 214 ARG A CA 1
ATOM 1702 C C . ARG A 1 214 ? -0.526 7.647 -14.840 1.00 87.12 214 ARG A C 1
ATOM 1704 O O . ARG A 1 214 ? 0.240 8.485 -14.375 1.00 87.12 214 ARG A O 1
ATOM 1711 N N . LYS A 1 215 ? -1.824 7.885 -15.050 1.00 92.31 215 LYS A N 1
ATOM 1712 C CA . LYS A 1 215 ? -2.467 9.150 -14.679 1.00 92.31 215 LYS A CA 1
ATOM 1713 C C . LYS A 1 215 ? -2.468 9.338 -13.164 1.00 92.31 215 LYS A C 1
ATOM 1715 O O . LYS A 1 215 ? -2.121 10.420 -12.704 1.00 92.31 215 LYS A O 1
ATOM 1720 N N . GLU A 1 216 ? -2.811 8.297 -12.408 1.00 89.75 216 GLU A N 1
ATOM 1721 C CA . GLU A 1 216 ? -2.751 8.341 -10.942 1.00 89.75 216 GLU A CA 1
ATOM 1722 C C . GLU A 1 216 ? -1.312 8.457 -10.431 1.00 89.75 216 GLU A C 1
ATOM 1724 O O . GLU A 1 216 ? -1.045 9.278 -9.560 1.00 89.75 216 GLU A O 1
ATOM 1729 N N . LEU A 1 217 ? -0.354 7.749 -11.041 1.00 89.38 217 LEU A N 1
ATOM 1730 C CA . LEU A 1 217 ? 1.062 7.902 -10.700 1.00 89.38 217 LEU A CA 1
ATOM 1731 C C . LEU A 1 217 ? 1.560 9.338 -10.907 1.00 89.38 217 LEU A C 1
ATOM 1733 O O . LEU A 1 217 ? 2.299 9.851 -10.072 1.00 89.38 217 LEU A O 1
ATOM 1737 N N . LYS A 1 218 ? 1.154 10.003 -11.996 1.00 92.00 218 LYS A N 1
ATOM 1738 C CA . LYS A 1 218 ? 1.565 11.390 -12.242 1.00 92.00 218 LYS A CA 1
ATOM 1739 C C . LYS A 1 218 ? 1.085 12.318 -11.129 1.00 92.00 218 LYS A C 1
ATOM 1741 O O . LYS A 1 218 ? 1.862 13.149 -10.681 1.00 92.00 218 LYS A O 1
ATOM 1746 N N . LYS A 1 219 ? -0.148 12.128 -10.649 1.00 92.88 219 LYS A N 1
ATOM 1747 C CA . LYS A 1 219 ? -0.662 12.885 -9.503 1.00 92.88 219 LYS A CA 1
ATOM 1748 C C . LYS A 1 219 ? 0.154 12.619 -8.235 1.00 92.88 219 LYS A C 1
ATOM 1750 O O . LYS A 1 219 ? 0.441 13.563 -7.516 1.00 92.88 219 LYS A O 1
ATOM 1755 N N . MET A 1 220 ? 0.554 11.367 -7.980 1.00 90.38 220 MET A N 1
ATOM 1756 C CA . MET A 1 220 ? 1.419 11.044 -6.833 1.00 90.38 220 MET A CA 1
ATOM 1757 C C . MET A 1 220 ? 2.767 11.769 -6.929 1.00 90.38 220 MET A C 1
ATOM 1759 O O . MET A 1 220 ? 3.218 12.338 -5.946 1.00 90.38 220 MET A O 1
ATOM 1763 N N . GLN A 1 221 ? 3.376 11.795 -8.120 1.00 90.75 221 GLN A N 1
ATOM 1764 C CA . GLN A 1 221 ? 4.630 12.514 -8.381 1.00 90.75 221 GLN A CA 1
ATOM 1765 C C . GLN A 1 221 ? 4.483 14.033 -8.243 1.00 90.75 221 GLN A C 1
ATOM 1767 O O . GLN A 1 221 ? 5.402 14.689 -7.773 1.00 90.75 221 GLN A O 1
ATOM 1772 N N . ASP A 1 222 ? 3.340 14.591 -8.650 1.00 92.44 222 ASP A N 1
ATOM 1773 C CA . ASP A 1 222 ? 3.049 16.020 -8.482 1.00 92.44 222 ASP A CA 1
ATOM 1774 C C . ASP A 1 222 ? 2.856 16.405 -7.006 1.00 92.44 222 ASP A C 1
ATOM 1776 O O . ASP A 1 222 ? 3.091 17.557 -6.643 1.00 92.44 222 ASP A O 1
ATOM 1780 N N . GLN A 1 223 ? 2.423 15.459 -6.166 1.00 89.56 223 GLN A N 1
ATOM 1781 C CA . GLN A 1 223 ? 2.218 15.665 -4.734 1.00 89.56 223 GLN A CA 1
ATOM 1782 C C . GLN A 1 223 ? 3.509 15.483 -3.930 1.00 89.56 223 GLN A C 1
ATOM 1784 O O . GLN A 1 223 ? 3.857 16.353 -3.136 1.00 89.56 223 GLN A O 1
ATOM 1789 N N . ASP A 1 224 ? 4.204 14.363 -4.127 1.00 86.88 224 ASP A N 1
ATOM 1790 C CA . ASP A 1 224 ? 5.488 14.065 -3.493 1.00 86.88 224 ASP A CA 1
ATOM 1791 C C . ASP A 1 224 ? 6.243 13.014 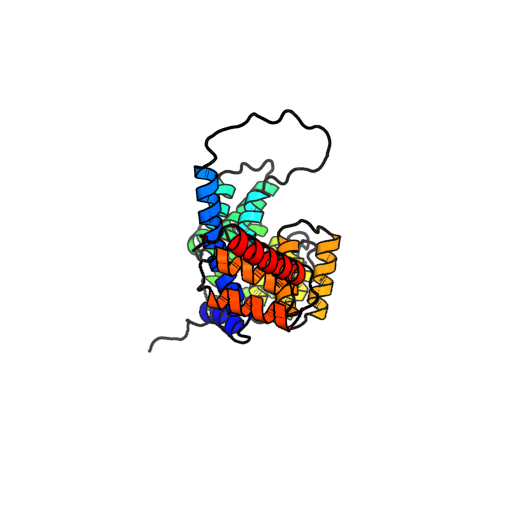-4.322 1.00 86.88 224 ASP A C 1
ATOM 1793 O O . ASP A 1 224 ? 5.920 11.821 -4.296 1.00 86.88 224 ASP A O 1
ATOM 1797 N N . GLU A 1 225 ? 7.241 13.459 -5.088 1.00 79.88 225 GLU A N 1
ATOM 1798 C CA . GLU A 1 225 ? 8.072 12.582 -5.915 1.00 79.88 225 GLU A CA 1
ATOM 1799 C C . GLU A 1 225 ? 8.985 11.682 -5.068 1.00 79.88 225 GLU A C 1
ATOM 1801 O O . GLU A 1 225 ? 9.189 10.521 -5.426 1.00 79.88 225 GLU A O 1
ATOM 1806 N N . ASP A 1 226 ? 9.488 12.169 -3.932 1.00 81.62 226 ASP A N 1
ATOM 1807 C CA . ASP A 1 226 ? 10.494 11.484 -3.111 1.00 81.62 226 ASP A CA 1
ATOM 1808 C C . ASP A 1 226 ? 9.880 10.512 -2.089 1.00 81.62 226 ASP A C 1
ATOM 1810 O O . ASP A 1 226 ? 10.584 9.666 -1.527 1.00 81.62 226 ASP A O 1
ATOM 1814 N N . ALA A 1 227 ? 8.562 10.570 -1.871 1.00 79.25 227 ALA A N 1
ATOM 1815 C CA . ALA A 1 227 ? 7.854 9.630 -1.012 1.00 79.25 227 ALA A CA 1
ATOM 1816 C C . ALA A 1 227 ? 8.107 8.166 -1.412 1.00 79.25 227 ALA A C 1
ATOM 1818 O O . ALA A 1 227 ? 7.958 7.770 -2.574 1.00 79.25 227 ALA A O 1
ATOM 1819 N N . THR A 1 228 ? 8.360 7.306 -0.414 1.00 78.31 228 THR A N 1
ATOM 1820 C CA . THR A 1 228 ? 8.555 5.858 -0.613 1.00 78.31 228 THR A CA 1
ATOM 1821 C C . THR A 1 228 ? 7.430 5.234 -1.442 1.00 78.31 228 THR A C 1
ATOM 1823 O O . THR A 1 228 ? 7.686 4.422 -2.330 1.00 78.31 228 THR A O 1
ATOM 1826 N N . LEU A 1 229 ? 6.175 5.622 -1.192 1.00 77.94 229 LEU A N 1
ATOM 1827 C CA . LEU A 1 229 ? 5.014 5.116 -1.929 1.00 77.94 229 LEU A CA 1
ATOM 1828 C C . LEU A 1 229 ? 5.018 5.530 -3.405 1.00 77.94 229 LEU A C 1
ATOM 1830 O O . LEU A 1 229 ? 4.683 4.709 -4.258 1.00 77.94 229 LEU A O 1
ATOM 1834 N N . THR A 1 230 ? 5.426 6.760 -3.722 1.00 81.88 230 THR A N 1
ATOM 1835 C CA . THR A 1 230 ? 5.533 7.252 -5.103 1.00 81.88 230 THR A CA 1
ATOM 1836 C C . THR A 1 230 ? 6.646 6.537 -5.858 1.00 81.88 230 THR A C 1
ATOM 1838 O O . THR A 1 230 ? 6.457 6.119 -7.005 1.00 81.88 230 THR A O 1
ATOM 1841 N N . GLN A 1 231 ? 7.779 6.299 -5.199 1.00 80.25 231 GLN A N 1
ATOM 1842 C CA . GLN A 1 231 ? 8.887 5.524 -5.758 1.00 80.25 231 GLN A CA 1
ATOM 1843 C C . GLN A 1 231 ? 8.486 4.058 -6.007 1.00 80.25 231 GLN A C 1
ATOM 1845 O O . GLN A 1 231 ? 8.744 3.507 -7.082 1.00 80.25 231 GLN A O 1
ATOM 1850 N N . LEU A 1 232 ? 7.766 3.435 -5.067 1.00 70.75 232 LEU A N 1
ATOM 1851 C CA . LEU A 1 232 ? 7.216 2.085 -5.236 1.00 70.75 232 LEU A CA 1
ATOM 1852 C C . LEU A 1 232 ? 6.186 2.017 -6.373 1.00 70.75 232 LEU A C 1
ATOM 1854 O O . LEU A 1 232 ? 6.261 1.120 -7.216 1.00 70.75 232 LEU A O 1
ATOM 1858 N N . ALA A 1 233 ? 5.262 2.976 -6.445 1.00 76.31 233 ALA A N 1
ATOM 1859 C CA . ALA A 1 233 ? 4.262 3.051 -7.506 1.00 76.31 233 ALA A CA 1
ATOM 1860 C C . ALA A 1 233 ? 4.903 3.267 -8.885 1.00 76.31 233 ALA A C 1
ATOM 1862 O O . ALA A 1 233 ? 4.509 2.614 -9.855 1.00 76.31 233 ALA A O 1
ATOM 1863 N N . THR A 1 234 ? 5.946 4.099 -8.962 1.00 77.44 234 THR A N 1
ATOM 1864 C CA . THR A 1 234 ? 6.759 4.289 -10.172 1.00 77.44 234 THR A CA 1
ATOM 1865 C C . THR A 1 234 ? 7.368 2.967 -10.625 1.00 77.44 234 THR A C 1
ATOM 1867 O O . THR A 1 234 ? 7.241 2.592 -11.794 1.00 77.44 234 THR A O 1
ATOM 1870 N N . ALA A 1 235 ? 7.959 2.208 -9.698 1.00 72.88 235 ALA A N 1
ATOM 1871 C CA . ALA A 1 235 ? 8.499 0.889 -9.998 1.00 72.88 235 ALA A CA 1
ATOM 1872 C C . ALA A 1 235 ? 7.411 -0.079 -10.502 1.00 72.88 235 ALA A C 1
ATOM 1874 O O . ALA A 1 235 ? 7.622 -0.750 -11.512 1.00 72.88 235 ALA A O 1
ATOM 1875 N N . TRP A 1 236 ? 6.234 -0.138 -9.865 1.00 76.25 236 TRP A N 1
ATOM 1876 C CA . TRP A 1 236 ? 5.138 -1.021 -10.295 1.00 76.25 236 TRP A CA 1
ATOM 1877 C C . TRP A 1 236 ? 4.613 -0.684 -11.688 1.00 76.25 236 TRP A C 1
ATOM 1879 O O . TRP A 1 236 ? 4.424 -1.587 -12.504 1.00 76.25 236 TRP A O 1
ATOM 1889 N N . VAL A 1 237 ? 4.403 0.602 -11.977 1.00 75.19 237 VAL A N 1
ATOM 1890 C CA . VAL A 1 237 ? 3.952 1.045 -13.298 1.00 75.19 237 VAL A CA 1
ATOM 1891 C C . VAL A 1 237 ? 5.016 0.712 -14.334 1.00 75.19 237 VAL A C 1
ATOM 1893 O O . VAL A 1 237 ? 4.691 0.061 -15.319 1.00 75.19 237 VAL A O 1
ATOM 1896 N N . ASN A 1 238 ? 6.288 1.038 -14.101 1.00 70.00 238 ASN A N 1
ATOM 1897 C CA . ASN A 1 238 ? 7.368 0.731 -15.047 1.00 70.00 238 ASN A CA 1
ATOM 1898 C C . ASN A 1 238 ? 7.500 -0.773 -15.338 1.00 70.00 238 ASN A C 1
ATOM 1900 O O . ASN A 1 238 ? 7.739 -1.157 -16.483 1.00 70.00 238 ASN A O 1
ATOM 1904 N N . LEU A 1 239 ? 7.276 -1.630 -14.337 1.00 66.56 239 LEU A N 1
ATOM 1905 C CA . LEU A 1 239 ? 7.214 -3.083 -14.517 1.00 66.56 239 LEU A CA 1
ATOM 1906 C C . LEU A 1 239 ? 6.029 -3.534 -15.382 1.00 66.56 239 LEU A C 1
ATOM 1908 O O . LEU A 1 239 ? 6.151 -4.516 -16.114 1.00 66.56 239 LEU A O 1
ATOM 1912 N N . ALA A 1 240 ? 4.889 -2.852 -15.280 1.00 65.06 240 ALA A N 1
ATOM 1913 C CA . ALA A 1 240 ? 3.682 -3.168 -16.036 1.00 65.06 240 ALA A CA 1
ATOM 1914 C C . ALA A 1 240 ? 3.696 -2.612 -17.468 1.00 65.06 240 ALA A C 1
ATOM 1916 O O . ALA A 1 240 ? 3.044 -3.175 -18.343 1.00 65.06 240 ALA A O 1
ATOM 1917 N N . VAL A 1 241 ? 4.434 -1.525 -17.712 1.00 64.38 241 VAL A N 1
ATOM 1918 C CA . VAL A 1 241 ? 4.606 -0.926 -19.043 1.00 64.38 241 VAL A CA 1
ATOM 1919 C C . VAL A 1 241 ? 5.342 -1.876 -19.968 1.00 64.38 241 VAL A C 1
ATOM 1921 O O . VAL A 1 241 ? 4.877 -2.121 -21.077 1.00 64.38 241 VAL A O 1
ATOM 1924 N N . ASP A 1 242 ? 6.501 -2.366 -19.530 1.00 61.19 242 ASP A N 1
ATOM 1925 C CA . ASP A 1 242 ? 7.307 -3.270 -20.331 1.00 61.19 242 ASP A CA 1
ATOM 1926 C C . ASP A 1 242 ? 8.362 -3.982 -19.467 1.00 61.19 242 ASP A C 1
ATOM 1928 O O . ASP A 1 242 ? 9.244 -3.351 -18.881 1.00 61.19 242 ASP A O 1
ATOM 1932 N N . SER A 1 243 ? 8.333 -5.318 -19.434 1.00 58.03 243 SER A N 1
ATOM 1933 C CA . SER A 1 243 ? 9.443 -6.124 -18.893 1.00 58.03 243 SER A CA 1
ATOM 1934 C C . SER A 1 243 ? 10.780 -5.854 -19.565 1.00 58.03 243 SER A C 1
ATOM 1936 O O . SER A 1 243 ? 11.816 -6.164 -18.978 1.00 58.03 243 SER A O 1
ATOM 1938 N N . SER A 1 244 ? 10.746 -5.381 -20.810 1.00 57.56 244 SER A N 1
ATOM 1939 C CA . SER A 1 244 ? 11.924 -5.063 -21.610 1.00 57.56 244 SER A CA 1
ATOM 1940 C C . SER A 1 244 ? 12.427 -3.646 -21.374 1.00 57.56 244 SER A C 1
ATOM 1942 O O . SER A 1 244 ? 13.498 -3.327 -21.876 1.00 57.56 244 SER A O 1
ATOM 1944 N N . HIS A 1 245 ? 11.706 -2.812 -20.611 1.00 65.88 245 HIS A N 1
ATOM 1945 C CA . HIS A 1 245 ? 12.105 -1.427 -20.386 1.00 65.88 245 HIS A CA 1
ATOM 1946 C C . HIS A 1 245 ? 13.534 -1.372 -19.823 1.00 65.88 245 HIS A C 1
ATOM 1948 O O . HIS A 1 245 ? 13.855 -2.146 -18.912 1.00 65.88 245 HIS A O 1
ATOM 1954 N N . PRO A 1 246 ? 14.404 -0.478 -20.325 1.00 63.47 246 PRO A N 1
ATOM 1955 C CA . PRO A 1 246 ? 15.821 -0.542 -20.010 1.00 63.47 246 PRO A CA 1
ATOM 1956 C C . PRO A 1 246 ? 16.091 -0.360 -18.513 1.00 63.47 246 PRO A C 1
ATOM 1958 O O . PRO A 1 246 ? 16.829 -1.157 -17.941 1.00 63.47 246 PRO A O 1
ATOM 1961 N N . GLU A 1 247 ? 15.410 0.578 -17.850 1.00 63.22 247 GLU A N 1
ATOM 1962 C CA . GLU A 1 247 ? 15.519 0.781 -16.395 1.00 63.22 247 GLU A CA 1
ATOM 1963 C C . GLU A 1 247 ? 15.040 -0.436 -15.592 1.00 63.22 247 GLU A C 1
ATOM 1965 O O . GLU A 1 247 ? 15.657 -0.839 -14.606 1.00 63.22 247 GLU A O 1
ATOM 1970 N N . THR A 1 248 ? 13.972 -1.096 -16.047 1.00 65.44 248 THR A N 1
ATOM 1971 C CA . THR A 1 248 ? 13.475 -2.333 -15.434 1.00 65.44 248 THR A CA 1
ATOM 1972 C C . THR A 1 248 ? 14.503 -3.454 -15.555 1.00 65.44 248 THR A C 1
ATOM 1974 O O . THR A 1 248 ? 14.773 -4.152 -14.577 1.00 65.44 248 THR A O 1
ATOM 1977 N N . LEU A 1 249 ? 15.110 -3.633 -16.729 1.00 67.06 249 LEU A N 1
ATOM 1978 C CA . LEU A 1 249 ? 16.129 -4.658 -16.952 1.00 67.06 249 LEU A CA 1
ATOM 1979 C C . LEU A 1 249 ? 17.411 -4.375 -16.162 1.00 67.06 249 LEU A C 1
ATOM 1981 O O . LEU A 1 249 ? 17.951 -5.303 -15.561 1.00 67.06 249 LEU A O 1
ATOM 1985 N N . ILE A 1 250 ? 17.864 -3.119 -16.102 1.00 70.88 250 ILE A N 1
ATOM 1986 C CA . ILE A 1 250 ? 19.028 -2.696 -15.306 1.00 70.88 250 ILE A CA 1
ATOM 1987 C C . ILE A 1 250 ? 18.783 -2.979 -13.824 1.00 70.88 250 ILE A C 1
ATOM 1989 O O . ILE A 1 250 ? 19.583 -3.672 -13.188 1.00 70.88 250 ILE A O 1
ATOM 1993 N N . ASN A 1 251 ? 17.632 -2.559 -13.296 1.00 69.50 251 ASN A N 1
ATOM 1994 C CA . ASN A 1 251 ? 17.237 -2.876 -11.929 1.00 69.50 251 ASN A CA 1
ATOM 1995 C C . ASN A 1 251 ? 17.189 -4.396 -11.721 1.00 69.50 251 ASN A C 1
ATOM 1997 O O . ASN A 1 251 ? 17.765 -4.916 -10.772 1.00 69.50 251 ASN A O 1
ATOM 2001 N N . LEU A 1 252 ? 16.608 -5.170 -12.641 1.00 66.31 252 LEU A N 1
ATOM 2002 C CA . LEU A 1 252 ? 16.575 -6.631 -12.531 1.00 66.31 252 LEU A CA 1
ATOM 2003 C C . LEU A 1 252 ? 17.964 -7.289 -12.580 1.00 66.31 252 LEU A C 1
ATOM 2005 O O . LEU A 1 252 ? 18.115 -8.341 -11.951 1.00 66.31 252 LEU A O 1
ATOM 2009 N N . ILE A 1 253 ? 18.951 -6.724 -13.283 1.00 70.44 253 ILE A N 1
ATOM 2010 C CA . ILE A 1 253 ? 20.352 -7.186 -13.316 1.00 70.44 253 ILE A CA 1
ATOM 2011 C C . ILE A 1 253 ? 20.985 -7.002 -11.937 1.00 70.44 253 ILE A C 1
ATOM 2013 O O . ILE A 1 253 ? 21.411 -7.991 -11.333 1.00 70.44 253 ILE A O 1
ATOM 2017 N N . VAL A 1 254 ? 20.962 -5.773 -11.411 1.00 67.88 254 VAL A N 1
ATOM 2018 C CA . VAL A 1 254 ? 21.525 -5.421 -10.096 1.00 67.88 254 VAL A CA 1
ATOM 2019 C C . VAL A 1 254 ? 20.874 -6.269 -9.007 1.00 67.88 254 VAL A C 1
ATOM 2021 O O . VAL A 1 254 ? 21.543 -6.981 -8.255 1.00 67.88 254 VAL A O 1
ATOM 2024 N N . LEU A 1 255 ? 19.543 -6.310 -8.993 1.00 61.59 255 LEU A N 1
ATOM 2025 C CA . LEU A 1 255 ? 18.785 -7.080 -8.015 1.00 61.59 255 LEU A CA 1
ATOM 2026 C C . LEU A 1 255 ? 19.097 -8.581 -8.109 1.00 61.59 255 LEU A C 1
ATOM 2028 O O . LEU A 1 255 ? 19.225 -9.238 -7.084 1.00 61.59 255 LEU A O 1
ATOM 2032 N N . SER A 1 256 ? 19.268 -9.155 -9.306 1.00 67.06 256 SER A N 1
ATOM 2033 C CA . SER A 1 256 ? 19.602 -10.587 -9.441 1.00 67.06 256 SER A CA 1
ATOM 2034 C C . SER A 1 256 ? 20.971 -10.926 -8.842 1.00 67.06 256 SER A C 1
ATOM 2036 O O . SER A 1 256 ? 21.109 -11.989 -8.232 1.00 67.06 256 SER A O 1
ATOM 2038 N N . GLN A 1 257 ? 21.944 -10.018 -8.955 1.00 65.31 257 GLN A N 1
ATOM 2039 C CA . GLN A 1 257 ? 23.274 -10.174 -8.363 1.00 65.31 257 GLN A CA 1
ATOM 2040 C C . GLN A 1 257 ? 23.235 -10.071 -6.834 1.00 65.31 257 GLN A C 1
ATOM 2042 O O . GLN A 1 257 ? 23.707 -10.986 -6.159 1.00 65.31 257 GLN A O 1
ATOM 2047 N N . HIS A 1 258 ? 22.587 -9.042 -6.276 1.00 59.62 258 HIS A N 1
ATOM 2048 C CA . HIS A 1 258 ? 22.401 -8.916 -4.820 1.00 59.62 258 HIS A CA 1
ATOM 2049 C C . HIS A 1 258 ? 21.647 -10.123 -4.245 1.00 59.62 258 HIS A C 1
ATOM 2051 O O . HIS A 1 258 ? 21.999 -10.680 -3.200 1.00 59.62 258 HIS A O 1
ATOM 2057 N N . LEU A 1 259 ? 20.664 -10.623 -4.995 1.00 53.03 259 LEU A N 1
ATOM 2058 C CA . LEU A 1 259 ? 19.906 -11.817 -4.658 1.00 53.03 259 LEU A CA 1
ATOM 2059 C C . LEU A 1 259 ? 20.680 -13.128 -4.767 1.00 53.03 259 LEU A C 1
ATOM 2061 O O . LEU A 1 259 ? 20.137 -14.166 -4.374 1.00 53.03 259 LEU A O 1
ATOM 2065 N N . GLY A 1 260 ? 21.939 -13.123 -5.208 1.00 66.06 260 GLY A N 1
ATOM 2066 C CA . GLY A 1 260 ? 22.736 -14.338 -5.401 1.00 66.06 260 GLY A CA 1
ATOM 2067 C C . GLY A 1 260 ? 22.044 -15.327 -6.335 1.00 66.06 260 GLY A C 1
ATOM 2068 O O . GLY A 1 260 ? 22.102 -16.536 -6.115 1.00 66.06 260 GLY A O 1
ATOM 2069 N N . LYS A 1 261 ? 21.287 -14.818 -7.316 1.00 68.81 261 LYS A N 1
ATOM 2070 C CA . LYS A 1 261 ? 20.692 -15.665 -8.346 1.00 68.81 261 LYS A CA 1
ATOM 2071 C C . LYS A 1 261 ? 21.805 -16.236 -9.225 1.00 68.81 261 LYS A C 1
ATOM 2073 O O . LYS A 1 261 ? 22.852 -15.602 -9.353 1.00 68.81 261 LYS A O 1
ATOM 2078 N N . PRO A 1 262 ? 21.562 -17.397 -9.853 1.00 73.81 262 PRO A N 1
ATOM 2079 C CA . PRO A 1 262 ? 22.494 -17.948 -10.821 1.00 73.81 262 PRO A CA 1
ATOM 2080 C C . PRO A 1 262 ? 22.834 -16.900 -11.901 1.00 73.81 262 PRO A C 1
ATOM 2082 O O . PRO A 1 262 ? 21.922 -16.181 -12.343 1.00 73.81 262 PRO A O 1
ATOM 2085 N N . PRO A 1 263 ? 24.112 -16.758 -12.296 1.00 76.50 263 PRO A N 1
ATOM 2086 C CA . PRO A 1 263 ? 24.572 -15.710 -13.210 1.00 76.50 263 PRO A CA 1
ATOM 2087 C C . PRO A 1 263 ? 23.861 -15.752 -14.571 1.00 76.50 263 PRO A C 1
ATOM 2089 O O . PRO A 1 263 ? 23.736 -14.724 -15.230 1.00 76.50 263 PRO A O 1
ATOM 2092 N N . GLU A 1 264 ? 23.296 -16.894 -14.959 1.00 82.44 264 GLU A N 1
ATOM 2093 C CA . GLU A 1 264 ? 22.494 -17.089 -16.170 1.00 82.44 264 GLU A CA 1
ATOM 2094 C C . GLU A 1 264 ? 21.245 -16.200 -16.180 1.00 82.44 264 GLU A C 1
ATOM 2096 O O . GLU A 1 264 ? 20.825 -15.710 -17.227 1.00 82.44 264 GLU A O 1
ATOM 2101 N N . VAL A 1 265 ? 20.651 -15.956 -15.009 1.00 72.75 265 VAL A N 1
ATOM 2102 C CA . VAL A 1 265 ? 19.471 -15.095 -14.866 1.00 72.75 265 VAL A CA 1
ATOM 2103 C C . VAL A 1 265 ? 19.842 -13.638 -15.124 1.00 72.75 265 VAL A C 1
ATOM 2105 O O . VAL A 1 265 ? 19.121 -12.940 -15.835 1.00 72.75 265 VAL A O 1
ATOM 2108 N N . THR A 1 266 ? 20.972 -13.196 -14.575 1.00 74.75 266 THR A N 1
ATOM 2109 C CA . THR A 1 266 ? 21.522 -11.851 -14.780 1.00 74.75 266 THR A CA 1
ATOM 2110 C C . THR A 1 266 ? 21.934 -11.653 -16.238 1.00 74.75 266 THR A C 1
ATOM 2112 O O . THR A 1 266 ? 21.538 -10.666 -16.856 1.00 74.75 266 THR A O 1
ATOM 2115 N N . ASN A 1 267 ? 22.633 -12.633 -16.816 1.00 82.25 267 ASN A N 1
ATOM 2116 C CA . ASN A 1 267 ? 23.049 -12.621 -18.217 1.00 82.25 267 ASN A CA 1
ATOM 2117 C C . ASN A 1 267 ? 21.848 -12.576 -19.161 1.00 82.25 267 ASN A C 1
ATOM 2119 O O . ASN A 1 267 ? 21.876 -11.833 -20.132 1.00 82.25 267 ASN A O 1
ATOM 2123 N N . ARG A 1 268 ? 20.755 -13.282 -18.848 1.00 81.50 268 ARG A N 1
ATOM 2124 C CA . ARG A 1 268 ? 19.526 -13.215 -19.648 1.00 81.50 268 ARG A CA 1
ATOM 2125 C C . ARG A 1 268 ? 18.932 -11.806 -19.688 1.00 81.50 268 ARG A C 1
ATOM 2127 O O . ARG A 1 268 ? 18.528 -11.368 -20.759 1.00 81.50 268 ARG A O 1
ATOM 2134 N N . TYR A 1 269 ? 18.867 -11.099 -18.556 1.00 77.69 269 TYR A N 1
ATOM 2135 C CA . TYR A 1 269 ? 18.366 -9.716 -18.540 1.00 77.69 269 TYR A CA 1
ATOM 2136 C C . TYR A 1 269 ? 19.317 -8.757 -19.256 1.00 77.69 269 TYR A C 1
ATOM 2138 O O . TYR A 1 269 ? 18.860 -7.879 -19.980 1.00 77.69 269 TYR A O 1
ATOM 2146 N N . LEU A 1 270 ? 20.629 -8.963 -19.121 1.00 79.88 270 LEU A N 1
ATOM 2147 C CA . LEU A 1 270 ? 21.631 -8.193 -19.855 1.00 79.88 270 LEU A CA 1
ATOM 2148 C C . LEU A 1 270 ? 21.533 -8.423 -21.370 1.00 79.88 270 LEU A C 1
ATOM 2150 O O . LEU A 1 270 ? 21.610 -7.462 -22.129 1.00 79.88 270 LEU A O 1
ATOM 2154 N N . SER A 1 271 ? 21.306 -9.659 -21.820 1.00 84.31 271 SER A N 1
ATOM 2155 C CA . SER A 1 271 ? 21.050 -9.973 -23.231 1.00 84.31 271 SER A CA 1
ATOM 2156 C C . SER A 1 271 ? 19.767 -9.314 -23.728 1.00 84.31 271 SER A C 1
ATOM 2158 O O . SER A 1 271 ? 19.786 -8.671 -24.769 1.00 84.31 271 SER A O 1
ATOM 2160 N N . GLN A 1 272 ? 18.679 -9.380 -22.953 1.00 79.81 272 GLN A N 1
ATOM 2161 C CA . GLN A 1 272 ? 17.431 -8.683 -23.288 1.00 79.81 272 GLN A CA 1
ATOM 2162 C C . GLN A 1 272 ? 17.636 -7.168 -23.412 1.00 79.81 272 GLN A C 1
ATOM 2164 O O . GLN A 1 272 ? 17.098 -6.555 -24.330 1.00 79.81 272 GLN A O 1
ATOM 2169 N N . LEU A 1 273 ? 18.463 -6.574 -22.546 1.00 80.19 273 LEU A N 1
ATOM 2170 C CA . LEU A 1 273 ? 18.779 -5.146 -22.585 1.00 80.19 273 LEU A CA 1
ATOM 2171 C C . LEU A 1 273 ? 19.625 -4.793 -23.816 1.00 80.19 273 LEU A C 1
ATOM 2173 O O . LEU A 1 273 ? 19.343 -3.807 -24.497 1.00 80.19 273 LEU A O 1
ATOM 2177 N N . LYS A 1 274 ? 20.624 -5.627 -24.131 1.00 82.25 274 LYS A N 1
ATOM 2178 C CA . LYS A 1 274 ? 21.461 -5.500 -25.332 1.00 82.25 274 LYS A CA 1
ATOM 2179 C C . LYS A 1 274 ? 20.650 -5.674 -26.620 1.00 82.25 274 LYS A C 1
ATOM 2181 O O . LYS A 1 274 ? 20.978 -5.032 -27.608 1.00 82.25 274 LYS A O 1
ATOM 2186 N N . ASP A 1 275 ? 19.605 -6.496 -26.632 1.00 82.56 275 ASP A N 1
ATOM 2187 C CA . ASP A 1 275 ? 18.795 -6.729 -27.832 1.00 82.56 275 ASP A CA 1
ATOM 2188 C C . ASP A 1 275 ? 17.703 -5.679 -28.035 1.00 82.56 275 ASP A C 1
ATOM 2190 O O . ASP A 1 275 ? 17.538 -5.185 -29.152 1.00 82.56 275 ASP A O 1
ATOM 2194 N N . ALA A 1 276 ? 16.995 -5.296 -26.971 1.00 76.38 276 ALA A N 1
ATOM 2195 C CA . ALA A 1 276 ? 15.904 -4.328 -27.047 1.00 76.38 276 ALA A CA 1
ATOM 2196 C C . ALA A 1 276 ? 16.395 -2.868 -27.096 1.00 76.38 276 ALA A C 1
ATOM 2198 O O . ALA A 1 276 ? 15.770 -2.030 -27.747 1.00 76.38 276 ALA A O 1
ATOM 2199 N N . HIS A 1 277 ? 17.525 -2.547 -26.449 1.00 78.38 277 HIS A N 1
ATOM 2200 C CA . HIS A 1 277 ? 17.953 -1.162 -26.201 1.00 78.38 277 HIS A CA 1
ATOM 2201 C C . HIS A 1 277 ? 19.460 -0.929 -26.433 1.00 78.38 277 HIS A C 1
ATOM 2203 O O . HIS A 1 277 ? 20.171 -0.398 -25.579 1.00 78.38 277 HIS A O 1
ATOM 2209 N N . ARG A 1 278 ? 19.948 -1.253 -27.642 1.00 76.31 278 ARG A N 1
ATOM 2210 C CA . ARG A 1 278 ? 21.369 -1.124 -28.056 1.00 76.31 278 ARG A CA 1
ATOM 2211 C C . ARG A 1 278 ? 21.993 0.259 -27.865 1.00 76.31 278 ARG A C 1
ATOM 2213 O O . ARG A 1 278 ? 23.204 0.368 -27.704 1.00 76.31 278 ARG A O 1
ATOM 2220 N N . THR A 1 279 ? 21.196 1.320 -27.925 1.00 78.06 279 THR A N 1
ATOM 2221 C CA . THR A 1 279 ? 21.676 2.708 -27.842 1.00 78.06 279 THR A CA 1
ATOM 2222 C C . THR A 1 279 ? 21.632 3.292 -26.429 1.00 78.06 279 THR A C 1
ATOM 2224 O O . THR A 1 279 ? 22.058 4.437 -26.252 1.00 78.06 279 THR A O 1
ATOM 2227 N N . HIS A 1 280 ? 21.156 2.531 -25.434 1.00 79.56 280 HIS A N 1
ATOM 2228 C CA . HIS A 1 280 ? 21.006 2.994 -24.054 1.00 79.56 280 HIS A CA 1
ATOM 2229 C C . HIS A 1 280 ? 22.359 3.400 -23.429 1.00 79.56 280 HIS A C 1
ATOM 2231 O O . HIS A 1 280 ? 23.343 2.681 -23.634 1.00 79.56 280 HIS A O 1
ATOM 2237 N N . PRO A 1 281 ? 22.435 4.496 -22.640 1.00 75.69 281 PRO A N 1
ATOM 2238 C CA . PRO A 1 281 ? 23.677 4.950 -22.001 1.00 75.69 281 PRO A CA 1
ATOM 2239 C C . PRO A 1 281 ? 24.401 3.847 -21.220 1.00 75.69 281 PRO A C 1
ATOM 2241 O O . PRO A 1 281 ? 25.588 3.620 -21.438 1.00 75.69 281 PRO A O 1
ATOM 2244 N N . PHE A 1 282 ? 23.657 3.073 -20.424 1.00 75.75 282 PHE A N 1
ATOM 2245 C CA . PHE A 1 282 ? 24.196 1.937 -19.668 1.00 75.75 282 PHE A CA 1
ATOM 2246 C C . PHE A 1 282 ? 24.894 0.890 -20.554 1.00 75.75 282 PHE A C 1
ATOM 2248 O O . PHE A 1 282 ? 25.942 0.373 -20.186 1.00 75.75 282 PHE A O 1
ATOM 2255 N N . ILE A 1 283 ? 24.354 0.579 -21.741 1.00 82.00 283 ILE A N 1
ATOM 2256 C CA . ILE A 1 283 ? 24.963 -0.403 -22.656 1.00 82.00 283 ILE A CA 1
ATOM 2257 C C . ILE A 1 283 ? 26.260 0.141 -23.265 1.00 82.00 283 ILE A C 1
ATOM 2259 O O . ILE A 1 283 ? 27.230 -0.603 -23.408 1.00 82.00 283 ILE A O 1
ATOM 2263 N N . LYS A 1 284 ? 26.313 1.441 -23.577 1.00 82.75 284 LYS A N 1
ATOM 2264 C CA . LYS A 1 284 ? 27.543 2.091 -24.056 1.00 82.75 284 LYS A CA 1
ATOM 2265 C C . LYS A 1 284 ? 28.635 2.075 -22.990 1.00 82.75 284 LYS A C 1
ATOM 2267 O O . LYS A 1 284 ? 29.773 1.737 -23.299 1.00 82.75 284 LYS A O 1
ATOM 2272 N N . GLU A 1 285 ? 28.285 2.401 -21.748 1.00 80.06 285 GLU A N 1
ATOM 2273 C CA . GLU A 1 285 ? 29.212 2.335 -20.614 1.00 80.06 285 GLU A CA 1
ATOM 2274 C C . GLU A 1 285 ? 29.675 0.904 -20.339 1.00 80.06 285 GLU A C 1
ATOM 2276 O O . GLU A 1 285 ? 30.863 0.677 -20.118 1.00 80.06 285 GLU A O 1
ATOM 2281 N N . TYR A 1 286 ? 28.768 -0.071 -20.424 1.00 81.88 286 TYR A N 1
ATOM 2282 C CA . TYR A 1 286 ? 29.099 -1.483 -20.262 1.00 81.88 286 TYR A CA 1
ATOM 2283 C C . TYR A 1 286 ? 30.136 -1.945 -21.294 1.00 81.88 286 TYR A C 1
ATOM 2285 O O . TYR A 1 286 ? 31.159 -2.515 -20.923 1.00 81.88 286 TYR A O 1
ATOM 2293 N N . HIS A 1 287 ? 29.930 -1.626 -22.575 1.00 84.94 287 HIS A N 1
ATOM 2294 C CA . HIS A 1 287 ? 30.899 -1.933 -23.631 1.00 84.94 287 HIS A CA 1
ATOM 2295 C C . HIS A 1 287 ? 32.224 -1.182 -23.464 1.00 84.94 287 HIS A C 1
ATOM 2297 O O . HIS A 1 287 ? 33.288 -1.742 -23.721 1.00 84.94 287 HIS A O 1
ATOM 2303 N N . ALA A 1 288 ? 32.188 0.072 -23.005 1.00 86.19 288 ALA A N 1
ATOM 2304 C CA . ALA A 1 288 ? 33.407 0.809 -22.684 1.00 86.19 288 ALA A CA 1
ATOM 2305 C C . ALA A 1 288 ? 34.210 0.105 -21.576 1.00 86.19 288 ALA A C 1
ATOM 2307 O O . ALA A 1 288 ? 35.430 -0.008 -21.684 1.00 86.19 288 ALA A O 1
ATOM 2308 N N . LYS A 1 289 ? 33.529 -0.432 -20.554 1.00 85.81 289 LYS A N 1
ATOM 2309 C CA . LYS A 1 289 ? 34.160 -1.201 -19.474 1.00 85.81 289 LYS A CA 1
ATOM 2310 C C . LYS A 1 289 ? 34.676 -2.571 -19.912 1.00 85.81 289 LYS A C 1
ATOM 2312 O O . LYS A 1 289 ? 35.736 -2.960 -19.431 1.00 85.81 289 LYS A O 1
ATOM 2317 N N . GLU A 1 290 ? 33.997 -3.266 -20.827 1.00 86.50 290 GLU A N 1
ATOM 2318 C CA . GLU A 1 290 ? 34.524 -4.490 -21.459 1.00 86.50 290 GLU A CA 1
ATOM 2319 C C . GLU A 1 290 ? 35.851 -4.196 -22.184 1.00 86.50 290 GLU A C 1
ATOM 2321 O O . GLU A 1 290 ? 36.861 -4.837 -21.907 1.00 86.50 290 GLU A O 1
ATOM 2326 N N . ASN A 1 291 ? 35.893 -3.147 -23.013 1.00 87.56 291 ASN A N 1
ATOM 2327 C CA . ASN A 1 291 ? 37.109 -2.752 -23.736 1.00 87.56 291 ASN A CA 1
ATOM 2328 C C . ASN A 1 291 ? 38.252 -2.323 -22.796 1.00 87.56 291 ASN A C 1
ATOM 2330 O O . ASN A 1 291 ? 39.419 -2.635 -23.042 1.00 87.56 291 ASN A O 1
ATOM 2334 N N . ASP A 1 292 ? 37.933 -1.592 -21.723 1.00 86.81 292 ASP A N 1
ATOM 2335 C CA . ASP A 1 292 ? 38.908 -1.221 -20.694 1.00 86.81 292 ASP A CA 1
ATOM 2336 C C . ASP A 1 292 ? 39.492 -2.455 -20.002 1.00 86.81 292 ASP A C 1
ATOM 2338 O O . ASP A 1 292 ? 40.701 -2.507 -19.761 1.00 86.81 292 ASP A O 1
ATOM 2342 N N . PHE A 1 293 ? 38.649 -3.444 -19.695 1.00 87.12 293 PHE A N 1
ATOM 2343 C CA . PHE A 1 293 ? 39.074 -4.695 -19.081 1.00 87.12 293 PHE A CA 1
ATOM 2344 C C . PHE A 1 293 ? 40.016 -5.473 -20.004 1.00 87.12 293 PHE A C 1
ATOM 2346 O O . PHE A 1 293 ? 41.109 -5.833 -19.572 1.00 87.12 293 PHE A O 1
ATOM 2353 N N . ASP A 1 294 ? 39.664 -5.644 -21.279 1.00 87.94 294 ASP A N 1
ATOM 2354 C CA . ASP A 1 294 ? 40.511 -6.339 -22.259 1.00 87.94 294 ASP A CA 1
ATOM 2355 C C . ASP A 1 294 ? 41.871 -5.648 -22.436 1.00 87.94 294 ASP A C 1
ATOM 2357 O O . ASP A 1 294 ? 42.921 -6.299 -22.478 1.00 87.94 294 ASP A O 1
ATOM 2361 N N . ARG A 1 295 ? 41.879 -4.309 -22.461 1.00 87.31 295 ARG A N 1
ATOM 2362 C CA . ARG A 1 295 ? 43.114 -3.515 -22.495 1.00 87.31 295 ARG A CA 1
ATOM 2363 C C . ARG A 1 295 ? 43.994 -3.777 -21.271 1.00 87.31 295 ARG A C 1
ATOM 2365 O O . ARG A 1 295 ? 45.206 -3.930 -21.419 1.00 87.31 295 ARG A O 1
ATOM 2372 N N . LEU A 1 296 ? 43.405 -3.824 -20.077 1.00 86.44 296 LEU A N 1
ATOM 2373 C CA . LEU A 1 296 ? 44.136 -4.105 -18.838 1.00 86.44 296 LEU A CA 1
ATOM 2374 C C . LEU A 1 296 ? 44.654 -5.546 -18.806 1.00 86.44 296 LEU A C 1
ATOM 2376 O O . LEU A 1 296 ? 45.790 -5.770 -18.397 1.00 86.44 296 LEU A O 1
ATOM 2380 N N . VAL A 1 297 ? 43.877 -6.518 -19.286 1.00 87.75 297 VAL A N 1
ATOM 2381 C CA . VAL A 1 297 ? 44.328 -7.914 -19.384 1.00 87.75 297 VAL A CA 1
ATOM 2382 C C . VAL A 1 297 ? 45.580 -8.013 -20.251 1.00 87.75 297 VAL A C 1
ATOM 2384 O O . VAL A 1 297 ? 46.536 -8.653 -19.836 1.00 87.75 297 VAL A O 1
ATOM 2387 N N . LEU A 1 298 ? 45.628 -7.339 -21.403 1.00 85.69 298 LEU A N 1
ATOM 2388 C CA . LEU A 1 298 ? 46.818 -7.325 -22.265 1.00 85.69 298 LEU A CA 1
ATOM 2389 C C . LEU A 1 298 ? 48.018 -6.620 -21.622 1.00 85.69 298 LEU A C 1
ATOM 2391 O O . LEU A 1 298 ? 49.154 -7.039 -21.817 1.00 85.69 298 LEU A O 1
ATOM 2395 N N . GLN A 1 299 ? 47.773 -5.558 -20.856 1.00 85.75 299 GLN A N 1
ATOM 2396 C CA . GLN A 1 299 ? 48.823 -4.799 -20.177 1.00 85.75 299 GLN A CA 1
ATOM 2397 C C . GLN A 1 299 ? 49.474 -5.581 -19.026 1.00 85.75 299 GLN A C 1
ATOM 2399 O O . GLN A 1 299 ? 50.665 -5.414 -18.770 1.00 85.75 299 GLN A O 1
ATOM 2404 N N . TYR A 1 300 ? 48.692 -6.400 -18.322 1.00 83.94 300 TYR A N 1
ATOM 2405 C CA . TYR A 1 300 ? 49.130 -7.155 -17.145 1.00 83.94 300 TYR A CA 1
ATOM 2406 C C . TYR A 1 300 ? 49.253 -8.663 -17.399 1.00 83.94 300 TYR A C 1
ATOM 2408 O O . TYR A 1 300 ? 49.531 -9.420 -16.466 1.00 83.94 300 TYR A O 1
ATOM 2416 N N . ALA A 1 301 ? 49.055 -9.115 -18.640 1.00 79.62 301 ALA A N 1
ATOM 2417 C CA . ALA A 1 301 ? 49.292 -10.498 -19.018 1.00 79.62 301 ALA A CA 1
ATOM 2418 C C . ALA A 1 301 ? 50.768 -10.844 -18.761 1.00 79.62 301 ALA A C 1
ATOM 2420 O O . ALA A 1 301 ? 51.645 -10.039 -19.085 1.00 79.62 301 ALA A O 1
ATOM 2421 N N . PRO A 1 302 ? 51.070 -12.026 -18.195 1.00 74.88 302 PRO A N 1
ATOM 2422 C CA . PRO A 1 302 ? 52.447 -12.469 -18.063 1.00 74.88 302 PRO A CA 1
ATOM 2423 C C . PRO A 1 302 ? 53.069 -12.525 -19.458 1.00 74.88 302 PRO A C 1
ATOM 2425 O O . PRO A 1 302 ? 52.567 -13.246 -20.323 1.00 74.88 302 PRO A O 1
ATOM 2428 N N . SER A 1 303 ? 54.138 -11.762 -19.687 1.00 69.69 303 SER A N 1
ATOM 2429 C CA . SER A 1 303 ? 54.969 -11.960 -20.871 1.00 69.69 303 SER A CA 1
ATOM 2430 C C . SER A 1 303 ? 55.480 -13.399 -20.831 1.00 69.69 303 SER A C 1
ATOM 2432 O O . SER A 1 303 ? 56.166 -13.770 -19.876 1.00 69.69 303 SER A O 1
ATOM 2434 N N . ALA A 1 304 ? 55.067 -14.204 -21.811 1.00 58.75 304 ALA A N 1
ATOM 2435 C CA . ALA A 1 304 ? 55.560 -15.565 -21.996 1.00 58.75 304 ALA A CA 1
ATOM 2436 C C . ALA A 1 304 ? 57.068 -15.577 -22.281 1.00 58.75 304 ALA A C 1
ATOM 2438 O O . ALA A 1 304 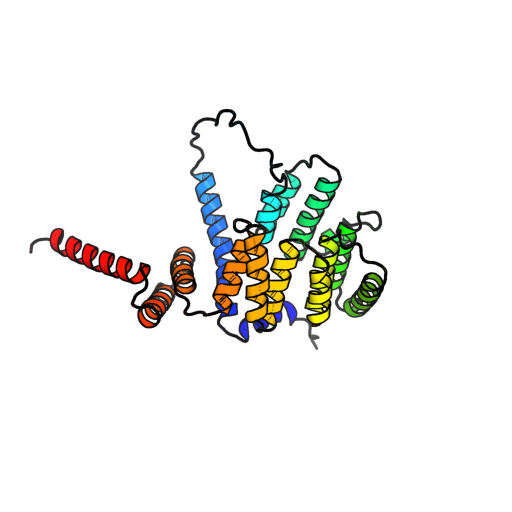? 57.550 -14.626 -22.943 1.00 58.75 304 ALA A O 1
#